Protein AF-A0A924YI54-F1 (afdb_monomer_lite)

pLDDT: mean 70.99, std 15.24, range [31.64, 94.0]

Secondary structure (DSSP, 8-state):
--HHHHHHHHHHHHHHHHHHHHHHT-S----HHHHHHHTTTTT-S-HHHHHHHHHHHHHHHHHHHHHHHHHHHHHHHH-TT--HHHHHHHHHHHHTT---HHHHHHTTT-HHHHHHHHHHHSPPPTTSS-HHHHHHHHHHHHHHHHHHHHHHHH-HHHHHHHHHHHHHHHHHHHHHHHHHHHHHHHHHHHHHHH--S-HHHHHHHHHHHHHHHHHS-EE--SS---GGGSEE-HHHHPPPPEEE------------------------------EEEHHHHHHTPPTT---------TTSSHHHHHHHHHHHHHH-

Sequence (316 aa):
MSLTFTIANSLSFAFGKFLLKKYLNDDGVNTVADVLTDIAKPKIKEILDQKKAARAVEELADKIVAQIQELLEEERRQQPDLNVEGIAEQLLATLQTDLSAEFFVKGDLVPQRVAGNYAALRPLPRGALDPRSGEAYGRMLDHAARCLVGLANQLPDFQVQTIATSLQRLRSLEETADKTFAQMRQMVTAVERLAAPGDAQKFEIEYRDAVAKNFDFIDLFGITIPRELRRFQLTDAFVSLNLQRSLTPTKNPARSKKRQPESTETDEEKSDSELLSCEAVLDRLRPGEGRLLIRGAAGSGKTTLMRWIAIQAASM

Foldseek 3Di:
DDLLVVLLVLQLFLQLQLQLCQVLVDPPDDGSVVCLVPSLPPDDPDNVVVVVSSVVSSVLSNVLSVVLSVLLVVVCVVPVPAPSNLLSVVLSVLSNPDSHLVLCLVLVLDLVSSLVSSCVVDPDPVPSHDPVSVVSSSVSSSSSSNSSSVVLVVDPVSVVVSVVVVVVVVVVVVVVVVVVVVVVVVVVVVVVVVDPPCPVVVCLLVVLVVLQVVLQWDADPPDPDPRVPRTDGLLVVDDWDWDWDDPDPPPDPDDDDDDDDDDDDDDPPPPPGDTDTPVVVVVPDDVPPDDDDDDDDPPPCPVSVVSVVSNVVSVD

Radius of gyration: 42.56 Å; chains: 1; bounding box: 76×54×128 Å

Structure (mmCIF, N/CA/C/O backbone):
data_AF-A0A924YI54-F1
#
_entry.id   AF-A0A924YI54-F1
#
loop_
_atom_site.group_PDB
_atom_site.id
_atom_site.type_symbol
_atom_site.label_atom_id
_atom_site.label_alt_id
_atom_site.label_comp_id
_atom_site.label_asym_id
_atom_site.label_entity_id
_atom_site.label_seq_id
_atom_site.pdbx_PDB_ins_code
_atom_site.Cartn_x
_atom_site.Cartn_y
_atom_site.Cartn_z
_atom_site.occupancy
_atom_site.B_iso_or_equiv
_atom_site.auth_seq_id
_atom_site.auth_comp_id
_atom_site.auth_asym_id
_atom_site.auth_atom_id
_atom_site.pdbx_PDB_model_num
ATOM 1 N N . MET A 1 1 ? -31.037 1.584 38.586 1.00 44.72 1 MET A N 1
ATOM 2 C CA . MET A 1 1 ? -30.453 2.157 37.353 1.00 44.72 1 MET A CA 1
ATOM 3 C C . MET A 1 1 ? -30.108 0.989 36.455 1.00 44.72 1 MET A C 1
ATOM 5 O O . MET A 1 1 ? -29.495 0.059 36.961 1.00 44.72 1 MET A O 1
ATOM 9 N N . SER A 1 2 ? -30.586 0.953 35.211 1.00 52.78 2 SER A N 1
ATOM 10 C CA . SER A 1 2 ? -30.311 -0.187 34.328 1.00 52.78 2 SER A CA 1
ATOM 11 C C . SER A 1 2 ? -28.817 -0.248 34.002 1.00 52.78 2 SER A C 1
ATOM 13 O O . SER A 1 2 ? -28.186 0.789 33.805 1.00 52.78 2 SER A O 1
ATOM 15 N N . LEU A 1 3 ? -28.243 -1.453 33.937 1.00 53.72 3 LEU A N 1
ATOM 16 C CA . LEU A 1 3 ? -26.821 -1.662 33.632 1.00 53.72 3 LEU A CA 1
ATOM 17 C C . LEU A 1 3 ? -26.412 -1.018 32.290 1.00 53.72 3 LEU A C 1
ATOM 19 O O . LEU A 1 3 ? -25.296 -0.527 32.136 1.00 53.72 3 LEU A O 1
ATOM 23 N N . THR A 1 4 ? -27.364 -0.926 31.355 1.00 56.09 4 THR A N 1
ATOM 24 C CA . THR A 1 4 ? -27.236 -0.238 30.062 1.00 56.09 4 THR A CA 1
ATOM 25 C C . THR A 1 4 ? -26.874 1.242 30.192 1.00 56.09 4 THR A C 1
ATOM 27 O O . THR A 1 4 ? -26.141 1.754 29.349 1.00 56.09 4 THR A O 1
ATOM 30 N N . PHE A 1 5 ? -27.327 1.919 31.253 1.00 57.31 5 PHE A N 1
ATOM 31 C CA . PHE A 1 5 ? -26.980 3.312 31.541 1.00 57.31 5 PHE A CA 1
ATOM 32 C C . PHE A 1 5 ? -25.529 3.448 32.027 1.00 57.31 5 PHE A C 1
ATOM 34 O O . PHE A 1 5 ? -24.828 4.383 31.646 1.00 57.31 5 PHE A O 1
ATOM 41 N N . THR A 1 6 ? -25.044 2.487 32.818 1.00 58.84 6 THR A N 1
ATOM 42 C CA . THR A 1 6 ? -23.650 2.449 33.289 1.00 58.84 6 THR A CA 1
ATOM 43 C C . THR A 1 6 ? -22.682 2.221 32.127 1.00 58.84 6 THR A C 1
ATOM 45 O O . THR A 1 6 ? -21.681 2.927 32.009 1.00 58.84 6 THR A O 1
ATOM 48 N N . ILE A 1 7 ? -23.021 1.288 31.231 1.00 61.78 7 ILE A N 1
ATOM 49 C CA . ILE A 1 7 ? -22.247 0.989 30.018 1.00 61.78 7 ILE A CA 1
ATOM 50 C C . ILE A 1 7 ? -22.212 2.214 29.103 1.00 61.78 7 ILE A C 1
ATOM 52 O O . ILE A 1 7 ? -21.130 2.641 28.706 1.00 61.78 7 ILE A O 1
ATOM 56 N N . ALA A 1 8 ? -23.369 2.826 28.844 1.00 61.88 8 ALA A N 1
ATOM 57 C CA . ALA A 1 8 ? -23.486 4.057 28.068 1.00 61.88 8 ALA A CA 1
ATOM 58 C C . ALA A 1 8 ? -22.565 5.164 28.578 1.00 61.88 8 ALA A C 1
ATOM 60 O O . ALA A 1 8 ? -21.737 5.679 27.834 1.00 61.88 8 ALA A O 1
ATOM 61 N N . ASN A 1 9 ? -22.653 5.469 29.871 1.00 63.69 9 ASN A N 1
ATOM 62 C CA . ASN A 1 9 ? -21.866 6.537 30.470 1.00 63.69 9 ASN A CA 1
ATOM 63 C C . ASN A 1 9 ? -20.354 6.247 30.396 1.00 63.69 9 ASN A C 1
ATOM 65 O O . ASN A 1 9 ? -19.549 7.132 30.116 1.00 63.69 9 ASN A O 1
ATOM 69 N N . SER A 1 10 ? -19.956 4.985 30.585 1.00 64.19 10 SER A N 1
ATOM 70 C CA . SER A 1 10 ? -18.550 4.573 30.494 1.00 64.19 10 SER A CA 1
ATOM 71 C C . SER A 1 10 ? -17.986 4.602 29.065 1.00 64.19 10 SER A C 1
ATOM 73 O O . SER A 1 10 ? -16.822 4.968 28.881 1.00 64.19 10 SER A O 1
ATOM 75 N N . LEU A 1 11 ? -18.803 4.279 28.054 1.00 65.31 11 LEU A N 1
ATOM 76 C CA . LEU A 1 11 ? -18.433 4.381 26.642 1.00 65.31 11 LEU A CA 1
ATOM 77 C C . LEU A 1 11 ? -18.339 5.851 26.220 1.00 65.31 11 LEU A C 1
ATOM 79 O O . LEU A 1 11 ? -17.325 6.242 25.645 1.00 65.31 11 LEU A O 1
ATOM 83 N N . SER A 1 12 ? -19.341 6.676 26.561 1.00 64.12 12 SER A N 1
ATOM 84 C CA . SER A 1 12 ? -19.311 8.121 26.289 1.00 64.12 12 SER A CA 1
ATOM 85 C C . SER A 1 12 ? -18.074 8.767 26.912 1.00 64.12 12 SER A C 1
ATOM 87 O O . SER A 1 12 ? -17.381 9.545 26.258 1.00 64.12 12 SER A O 1
ATOM 89 N N . PHE A 1 13 ? -17.715 8.368 28.135 1.00 65.19 13 PHE A N 1
ATOM 90 C CA . PHE A 1 13 ? -16.487 8.813 28.790 1.00 65.19 13 PHE A CA 1
ATOM 91 C C . PHE A 1 13 ? -15.214 8.371 28.048 1.00 65.19 13 PHE A C 1
ATOM 93 O O . PHE A 1 13 ? -14.305 9.182 27.858 1.00 65.19 13 PHE A O 1
ATOM 100 N N . ALA A 1 14 ? -15.132 7.111 27.605 1.00 65.62 14 ALA A N 1
ATOM 101 C CA . ALA A 1 14 ? -13.984 6.605 26.850 1.00 65.62 14 ALA A CA 1
ATOM 102 C C . ALA A 1 14 ? -13.809 7.347 25.510 1.00 65.62 14 ALA A C 1
ATOM 104 O O . ALA A 1 14 ? -12.701 7.783 25.185 1.00 65.62 14 ALA A O 1
ATOM 105 N N . PHE A 1 15 ? -14.901 7.569 24.771 1.00 65.94 15 PHE A N 1
ATOM 106 C CA . PHE A 1 15 ? -14.889 8.332 23.520 1.00 65.94 15 PHE A CA 1
ATOM 107 C C . PHE A 1 15 ? -14.545 9.807 23.740 1.00 65.94 15 PHE A C 1
ATOM 109 O O . PHE A 1 15 ? -13.703 10.353 23.027 1.00 65.94 15 PHE A O 1
ATOM 116 N N . GLY A 1 16 ? -15.126 10.444 24.759 1.00 64.25 16 GLY A N 1
ATOM 117 C CA . GLY A 1 16 ? -14.804 11.823 25.124 1.00 64.25 16 GLY A CA 1
ATOM 118 C C . GLY A 1 16 ? -13.323 11.989 25.465 1.00 64.25 16 GLY A C 1
ATOM 119 O O . GLY A 1 16 ? -12.668 12.903 24.964 1.00 64.25 16 GLY A O 1
ATOM 120 N N . LYS A 1 17 ? -12.757 11.051 26.239 1.00 64.75 17 LYS A N 1
ATOM 121 C CA . LYS A 1 17 ? -11.329 11.026 26.585 1.00 64.75 17 LYS A CA 1
ATOM 122 C C . LYS A 1 17 ? -10.437 10.917 25.347 1.00 64.75 17 LYS A C 1
ATOM 124 O O . LYS A 1 17 ? -9.460 11.657 25.252 1.00 64.75 17 LYS A O 1
ATOM 129 N N . PHE A 1 18 ? -10.765 10.035 24.400 1.00 65.25 18 PHE A N 1
ATOM 130 C CA . PHE A 1 18 ? -10.030 9.909 23.137 1.00 65.25 18 PHE A CA 1
ATOM 131 C C . PHE A 1 18 ? -9.983 11.230 22.365 1.00 65.25 18 PHE A C 1
ATOM 133 O O . PHE A 1 18 ? -8.913 11.716 21.988 1.00 65.25 18 PHE A O 1
ATOM 140 N N . LEU A 1 19 ? -11.162 11.810 22.152 1.00 62.44 19 LEU A N 1
ATOM 141 C CA . LEU A 1 19 ? -11.347 12.991 21.322 1.00 62.44 19 LEU A CA 1
ATOM 142 C C . LEU A 1 19 ? -10.657 14.214 21.943 1.00 62.44 19 LEU A C 1
ATOM 144 O O . LEU A 1 19 ? -9.941 14.935 21.247 1.00 62.44 19 LEU A O 1
ATOM 148 N N . LEU A 1 20 ? -10.768 14.385 23.265 1.00 61.28 20 LEU A N 1
ATOM 149 C CA . LEU A 1 20 ? -10.082 15.444 24.012 1.00 61.28 20 LEU A CA 1
ATOM 150 C C . LEU A 1 20 ? -8.562 15.276 24.013 1.00 61.28 20 LEU A C 1
ATOM 152 O O . LEU A 1 20 ? -7.851 16.241 23.733 1.00 61.28 20 LEU A O 1
ATOM 156 N N . LYS A 1 21 ? -8.061 14.059 24.272 1.00 62.41 21 LYS A N 1
ATOM 157 C CA . LYS A 1 21 ? -6.621 13.765 24.243 1.00 62.41 21 LYS A CA 1
ATOM 158 C C . LYS A 1 21 ? -6.009 14.166 22.901 1.00 62.41 21 LYS A C 1
ATOM 160 O O . LYS A 1 21 ? -4.916 14.730 22.859 1.00 62.41 21 LYS A O 1
ATOM 165 N N . LYS A 1 22 ? -6.719 13.905 21.797 1.00 58.59 22 LYS A N 1
ATOM 166 C CA . LYS A 1 22 ? -6.193 14.194 20.465 1.00 58.59 22 LYS A CA 1
ATOM 167 C C . LYS A 1 22 ? -6.300 15.663 20.068 1.00 58.59 22 LYS A C 1
ATOM 169 O O . LYS A 1 22 ? -5.334 16.192 19.530 1.00 58.59 22 LYS A O 1
ATOM 174 N N . TYR A 1 23 ? -7.422 16.312 20.367 1.00 54.75 23 TYR A N 1
ATOM 175 C CA . TYR A 1 23 ? -7.651 17.718 20.025 1.00 54.75 23 TYR A CA 1
ATOM 176 C C . TYR A 1 23 ? -6.770 18.685 20.836 1.00 54.75 23 TYR A C 1
ATOM 178 O O . TYR A 1 23 ? -6.421 19.764 20.367 1.00 54.75 23 TYR A O 1
ATOM 186 N N . LEU A 1 24 ? -6.386 18.308 22.060 1.00 54.16 24 LEU A N 1
ATOM 187 C CA . LEU A 1 24 ? -5.584 19.159 22.949 1.00 54.16 24 LEU A CA 1
ATOM 188 C C . LEU A 1 24 ? -4.077 18.861 22.890 1.00 54.16 24 LEU A C 1
ATOM 190 O O . LEU A 1 24 ? -3.285 19.632 23.442 1.00 54.16 24 LEU A O 1
ATOM 194 N N . ASN A 1 25 ? -3.681 17.800 22.173 1.00 52.97 25 ASN A N 1
ATOM 195 C CA . ASN A 1 25 ? -2.297 17.342 22.029 1.00 52.97 25 ASN A CA 1
ATOM 196 C C . ASN A 1 25 ? -1.576 17.248 23.390 1.00 52.97 25 ASN A C 1
ATOM 198 O O . ASN A 1 25 ? -0.459 17.747 23.540 1.00 52.97 25 ASN A O 1
ATOM 202 N N . ASP A 1 26 ? -2.263 16.688 24.393 1.00 51.31 26 ASP A N 1
ATOM 203 C CA . ASP A 1 26 ? -1.776 16.580 25.770 1.00 51.31 26 ASP A CA 1
ATOM 204 C C . ASP A 1 26 ? -2.048 15.173 26.330 1.00 51.31 26 ASP A C 1
ATOM 206 O O . ASP A 1 26 ? -3.180 14.680 26.318 1.00 51.31 26 ASP A O 1
ATOM 210 N N . ASP A 1 27 ? -0.988 14.507 26.790 1.00 48.16 27 ASP A N 1
ATOM 211 C CA . ASP A 1 27 ? -1.003 13.122 27.271 1.00 48.16 27 ASP A CA 1
ATOM 212 C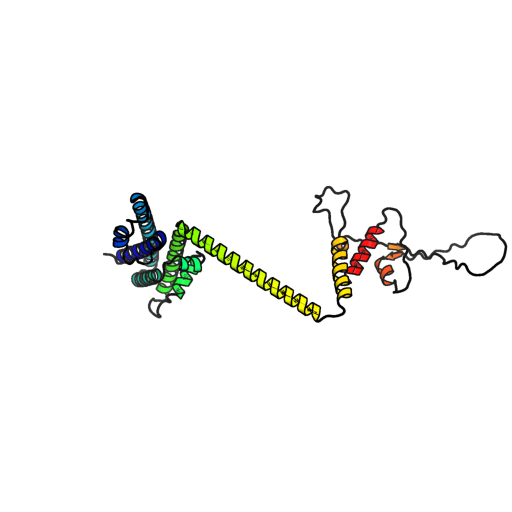 C . ASP A 1 27 ? -1.491 12.984 28.726 1.00 48.16 27 ASP A C 1
ATOM 214 O O . ASP A 1 27 ? -1.728 11.868 29.192 1.00 48.16 27 ASP A O 1
ATOM 218 N N . GLY A 1 28 ? -1.689 14.097 29.440 1.00 46.56 28 GLY A N 1
ATOM 219 C CA . GLY A 1 28 ? -1.970 14.136 30.882 1.00 46.56 28 GLY A CA 1
ATOM 220 C C . GLY A 1 28 ? -3.436 14.002 31.319 1.00 46.56 28 GLY A C 1
ATOM 221 O O . GLY A 1 28 ? -3.795 14.506 32.380 1.00 46.56 28 GLY A O 1
ATOM 222 N N . VAL A 1 29 ? -4.314 13.371 30.535 1.00 48.94 29 VAL A N 1
ATOM 223 C CA . VAL A 1 29 ? -5.769 13.425 30.777 1.00 48.94 29 VAL A CA 1
ATOM 224 C C . VAL A 1 29 ? -6.315 12.161 31.455 1.00 48.94 29 VAL A C 1
ATOM 226 O O . VAL A 1 29 ? -6.355 11.092 30.845 1.00 48.94 29 VAL A O 1
ATOM 229 N N . ASN A 1 30 ? -6.818 12.285 32.691 1.00 44.78 30 ASN A N 1
ATOM 230 C CA . ASN A 1 30 ? -7.440 11.179 33.440 1.00 44.78 30 ASN A CA 1
ATOM 231 C C . ASN A 1 30 ? -8.953 11.327 33.705 1.00 44.78 30 ASN A C 1
ATOM 233 O O . ASN A 1 30 ? -9.608 10.304 33.901 1.00 44.78 30 ASN A O 1
ATOM 237 N N . THR A 1 31 ? -9.539 12.525 33.600 1.00 46.75 31 THR A N 1
ATOM 238 C CA . THR A 1 31 ? -10.968 12.788 33.885 1.00 46.75 31 THR A CA 1
ATOM 239 C C . THR A 1 31 ? -11.543 13.881 32.972 1.00 46.75 31 THR A C 1
ATOM 241 O O . THR A 1 31 ? -11.022 14.988 32.923 1.00 46.75 31 THR A O 1
ATOM 244 N N . VAL A 1 32 ? -12.646 13.598 32.259 1.00 42.66 32 VAL A N 1
ATOM 245 C CA . VAL A 1 32 ? -13.306 14.533 31.309 1.00 42.66 32 VAL A CA 1
ATOM 246 C C . VAL A 1 32 ? -13.765 15.841 31.983 1.00 42.66 32 VAL A C 1
ATOM 248 O O . VAL A 1 32 ? -13.714 16.902 31.364 1.00 42.66 32 VAL A O 1
ATOM 251 N N . ALA A 1 33 ? -14.144 15.792 33.266 1.00 41.25 33 ALA A N 1
ATOM 252 C CA . ALA A 1 33 ? -14.593 16.964 34.022 1.00 41.25 33 ALA A CA 1
ATOM 253 C C . ALA A 1 33 ? -13.451 17.941 34.379 1.00 41.25 33 ALA A C 1
ATOM 255 O O . ALA A 1 33 ? -13.627 19.145 34.210 1.00 41.25 33 ALA A O 1
ATOM 256 N N . ASP A 1 34 ? -12.275 17.444 34.786 1.00 43.72 34 ASP A N 1
ATOM 257 C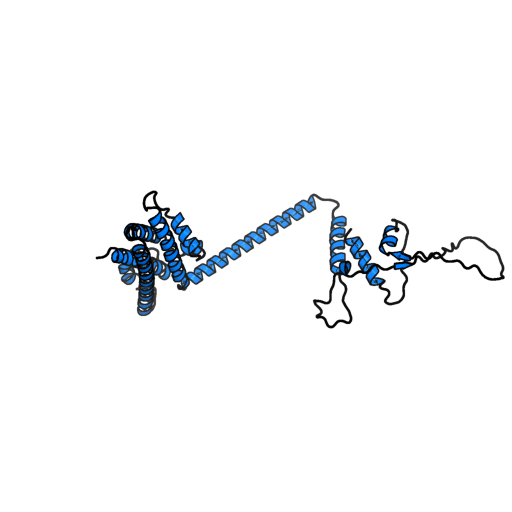 CA . ASP A 1 34 ? -11.116 18.296 35.119 1.00 43.72 34 ASP A CA 1
ATOM 258 C C . ASP A 1 34 ? -10.453 18.884 33.857 1.00 43.72 34 ASP A C 1
ATOM 260 O O . ASP A 1 34 ? -9.928 20.000 33.860 1.00 43.72 34 ASP A O 1
ATOM 264 N N . VAL A 1 35 ? -10.547 18.166 32.732 1.00 41.72 35 VAL A N 1
ATOM 265 C CA . VAL A 1 35 ? -10.037 18.582 31.412 1.00 41.72 35 VAL A CA 1
ATOM 266 C C . VAL A 1 35 ? -10.717 19.844 30.896 1.00 41.72 35 VAL A C 1
ATOM 268 O O . VAL A 1 35 ? -10.058 20.718 30.331 1.00 41.72 35 VAL A O 1
ATOM 271 N N . LEU A 1 36 ? -12.031 19.958 31.099 1.00 40.47 36 LEU A N 1
ATOM 272 C CA . LEU A 1 36 ? -12.806 21.112 30.646 1.00 40.47 36 LEU A CA 1
ATOM 273 C C . LEU A 1 36 ? -12.505 22.376 31.464 1.00 40.47 36 LEU A C 1
ATOM 275 O O . LEU A 1 36 ? -12.674 23.483 30.950 1.00 40.47 36 LEU A O 1
ATOM 279 N N . THR A 1 37 ? -12.047 22.236 32.711 1.00 46.38 37 THR A N 1
ATOM 280 C CA . THR A 1 37 ? -11.782 23.369 33.609 1.00 46.38 37 THR A CA 1
ATOM 281 C C . THR A 1 37 ? -10.331 23.848 33.597 1.00 46.38 37 THR A C 1
ATOM 283 O O . THR A 1 37 ? -10.113 25.060 33.705 1.00 46.38 37 THR A O 1
ATOM 286 N N . ASP A 1 38 ? -9.356 22.951 33.404 1.00 44.53 38 ASP A N 1
ATOM 287 C CA . ASP A 1 38 ? -7.927 23.307 33.449 1.00 44.53 38 ASP A CA 1
ATOM 288 C C . ASP A 1 38 ? -7.270 23.461 32.069 1.00 44.53 38 ASP A C 1
ATOM 290 O O . ASP A 1 38 ? -6.475 24.382 31.867 1.00 44.53 38 ASP A O 1
ATOM 294 N N . ILE A 1 39 ? -7.636 22.645 31.075 1.00 43.81 39 ILE A N 1
ATOM 295 C CA . ILE A 1 39 ? -6.922 22.593 29.780 1.00 43.81 39 ILE A CA 1
ATOM 296 C C . ILE A 1 39 ? -7.507 23.588 28.758 1.00 43.81 39 ILE A C 1
ATOM 298 O O . ILE A 1 39 ? -6.856 23.983 27.788 1.00 43.81 39 ILE A O 1
ATOM 302 N N . ALA A 1 40 ? -8.715 24.090 29.017 1.00 41.59 40 ALA A N 1
ATOM 303 C CA . ALA A 1 40 ? -9.382 25.102 28.203 1.00 41.59 40 ALA A CA 1
ATOM 304 C C . ALA A 1 40 ? -8.744 26.509 28.302 1.00 41.59 40 ALA A C 1
ATOM 306 O O . ALA A 1 40 ? -8.898 27.332 27.401 1.00 41.59 40 ALA A O 1
ATOM 307 N N . LYS A 1 41 ? -7.991 26.822 29.362 1.00 43.62 41 LYS A N 1
ATOM 308 C CA . LYS A 1 41 ? -7.543 28.205 29.621 1.00 43.62 41 LYS A CA 1
ATOM 309 C C . LYS A 1 41 ? -6.446 28.760 28.690 1.00 43.62 41 LYS A C 1
ATOM 311 O O . LYS A 1 41 ? -6.526 29.953 28.405 1.00 43.62 41 LYS A O 1
ATOM 316 N N . PRO A 1 42 ? -5.437 27.997 28.213 1.00 47.03 42 PRO A N 1
ATOM 317 C CA . PRO A 1 42 ? -4.297 28.625 27.534 1.00 47.03 42 PRO A CA 1
ATOM 318 C C . PRO A 1 42 ? -4.186 28.437 26.005 1.00 47.03 42 PRO A C 1
ATOM 320 O O . PRO A 1 42 ? -3.351 29.113 25.409 1.00 47.03 42 PRO A O 1
ATOM 323 N N . LYS A 1 43 ? -4.959 27.559 25.337 1.00 44.78 43 LYS A N 1
ATOM 324 C CA . LYS A 1 43 ? -4.677 27.176 23.925 1.00 44.78 43 LYS A CA 1
ATOM 325 C C . LYS A 1 43 ? -5.740 27.488 22.864 1.00 44.78 43 LYS A C 1
ATOM 327 O O . LYS A 1 43 ? -5.452 27.319 21.683 1.00 44.78 43 LYS A O 1
ATOM 332 N N . ILE A 1 44 ? -6.923 27.992 23.219 1.00 45.34 44 ILE A N 1
ATOM 333 C CA . ILE A 1 44 ? -7.914 28.449 22.226 1.00 45.34 44 ILE A CA 1
ATOM 334 C C . ILE A 1 44 ? -8.299 29.869 22.606 1.00 45.34 44 ILE A C 1
ATOM 336 O O . ILE A 1 44 ? -8.764 30.116 23.713 1.00 45.34 44 ILE A O 1
ATOM 340 N N . LYS A 1 45 ? -8.054 30.819 21.697 1.00 50.22 45 LYS A N 1
ATOM 341 C CA . LYS A 1 45 ? -8.272 32.257 21.927 1.00 50.22 45 LYS A CA 1
ATOM 342 C C . LYS A 1 45 ? -9.742 32.612 22.228 1.00 50.22 45 LYS A C 1
ATOM 344 O O . LYS A 1 45 ? -10.003 33.743 22.623 1.00 50.22 45 LYS A O 1
ATOM 349 N N . GLU A 1 46 ? -10.675 31.664 22.093 1.00 51.00 46 GLU A N 1
ATOM 350 C CA . GLU A 1 46 ? -12.109 31.851 22.312 1.00 51.00 46 GLU A CA 1
ATOM 351 C C . GLU A 1 46 ? -12.745 30.661 23.068 1.00 51.00 46 GLU A C 1
ATOM 353 O O . GLU A 1 46 ? -12.837 29.539 22.571 1.00 51.00 46 GLU A O 1
ATOM 358 N N . ILE A 1 47 ? -13.224 30.919 24.290 1.00 47.56 47 ILE A N 1
ATOM 359 C CA . ILE A 1 47 ? -13.845 29.938 25.211 1.00 47.56 47 ILE A CA 1
ATOM 360 C C . ILE A 1 47 ? -15.121 29.306 24.614 1.00 47.56 47 ILE A C 1
ATOM 362 O O . ILE A 1 47 ? -15.538 28.209 24.995 1.00 47.56 47 ILE A O 1
ATOM 366 N N . LEU A 1 48 ? -15.768 29.998 23.673 1.00 43.03 48 LEU A N 1
ATOM 367 C CA . LEU A 1 48 ? -17.012 29.554 23.045 1.00 43.03 48 LEU A CA 1
ATOM 368 C C . LEU A 1 48 ? -16.796 28.396 22.066 1.00 43.03 48 LEU A C 1
ATOM 370 O O . LEU A 1 48 ? -17.602 27.466 22.056 1.00 43.03 48 LEU A O 1
ATOM 374 N N . ASP A 1 49 ? -15.711 28.403 21.296 1.00 50.41 49 ASP A N 1
ATOM 375 C CA . ASP A 1 49 ? -15.451 27.357 20.302 1.00 50.41 49 ASP A CA 1
ATOM 376 C C . ASP A 1 49 ? -14.930 26.065 20.941 1.00 50.41 49 ASP A C 1
ATOM 378 O O . ASP A 1 49 ? -15.262 24.973 20.485 1.00 50.41 49 ASP A O 1
ATOM 382 N N . GLN A 1 50 ? -14.250 26.167 22.087 1.00 51.19 50 GLN A N 1
ATOM 383 C CA . GLN A 1 50 ? -13.962 25.022 22.960 1.00 51.19 50 GLN A CA 1
ATOM 384 C C . GLN A 1 50 ? -15.224 24.328 23.455 1.00 51.19 50 GLN A C 1
ATOM 386 O O . GLN A 1 50 ? -15.342 23.109 23.365 1.00 51.19 50 GLN A O 1
ATOM 391 N N . LYS A 1 51 ? -16.186 25.102 23.970 1.00 54.78 51 LYS A N 1
ATOM 392 C CA . LYS A 1 51 ? -17.446 24.543 24.469 1.00 54.78 51 LYS A CA 1
ATOM 393 C C . LYS A 1 51 ? -18.285 23.941 23.345 1.00 54.78 51 LYS A C 1
ATOM 395 O O . LYS A 1 51 ? -18.936 22.927 23.572 1.00 54.78 51 LYS A O 1
ATOM 400 N N . LYS A 1 52 ? -18.263 24.525 22.143 1.00 55.97 52 LYS A N 1
ATOM 401 C CA . LYS A 1 52 ? -18.922 23.944 20.961 1.00 55.97 52 LYS A CA 1
ATOM 402 C C . LYS A 1 52 ? -18.265 22.631 20.532 1.00 55.97 52 LYS A C 1
ATOM 404 O O . LYS A 1 52 ? -18.983 21.672 20.281 1.00 55.97 52 LYS A O 1
ATOM 409 N N . ALA A 1 53 ? -16.933 22.568 20.494 1.00 52.06 53 ALA A N 1
ATOM 410 C CA . ALA A 1 53 ? -16.202 21.351 20.144 1.00 52.06 53 ALA A CA 1
ATOM 411 C C . ALA A 1 53 ? -16.429 20.230 21.171 1.00 52.06 53 ALA A C 1
ATOM 413 O O . ALA A 1 53 ? -16.733 19.106 20.787 1.00 52.06 53 ALA A O 1
ATOM 414 N N . ALA A 1 54 ? -16.366 20.545 22.469 1.00 57.03 54 ALA A N 1
ATOM 415 C CA . ALA A 1 54 ? -16.655 19.590 23.539 1.00 57.03 54 ALA A CA 1
ATOM 416 C C . ALA A 1 54 ? -18.089 19.043 23.456 1.00 57.03 54 ALA A C 1
ATOM 418 O O . ALA A 1 54 ? -18.288 17.836 23.531 1.00 57.03 54 ALA A O 1
ATOM 419 N N . ARG A 1 55 ? -19.079 19.912 23.209 1.00 64.62 55 ARG A N 1
ATOM 420 C CA . ARG A 1 55 ? -20.476 19.488 23.022 1.00 64.62 55 ARG A CA 1
ATOM 421 C C . ARG A 1 55 ? -20.668 18.621 21.784 1.00 64.62 55 ARG A C 1
ATOM 423 O O . ARG A 1 55 ? -21.360 17.619 21.862 1.00 64.62 55 ARG A O 1
ATOM 430 N N . ALA A 1 56 ? -20.039 18.965 20.662 1.00 59.53 56 ALA A N 1
ATOM 431 C CA . ALA A 1 56 ? -20.109 18.146 19.452 1.00 59.53 56 ALA A CA 1
ATOM 432 C C . ALA A 1 56 ? -19.496 16.751 19.672 1.00 59.53 56 ALA A C 1
ATOM 434 O O . ALA A 1 56 ? -20.009 15.758 19.165 1.00 59.53 56 ALA A O 1
ATOM 435 N N . VAL A 1 57 ? -18.418 16.675 20.457 1.00 61.19 57 VAL A N 1
ATOM 436 C CA . VAL A 1 57 ? -17.770 15.424 20.874 1.00 61.19 57 VAL A CA 1
ATOM 437 C C . VAL A 1 57 ? -18.685 14.584 21.771 1.00 61.19 57 VAL A C 1
ATOM 439 O O . VAL A 1 57 ? -18.827 13.388 21.524 1.00 61.19 57 VAL A O 1
ATOM 442 N N . GLU A 1 58 ? -19.331 15.194 22.766 1.00 66.94 58 GLU A N 1
ATOM 443 C CA . GLU A 1 58 ? -20.308 14.525 23.639 1.00 66.94 58 GLU A CA 1
ATOM 444 C C . GLU A 1 58 ? -21.525 14.028 22.843 1.00 66.94 58 GLU A C 1
ATOM 446 O O . GLU A 1 58 ? -21.871 12.854 22.925 1.00 66.94 58 GLU A O 1
ATOM 451 N N . GLU A 1 59 ? -22.105 14.866 21.977 1.00 68.94 59 GLU A N 1
ATOM 452 C CA . GLU A 1 59 ? -23.237 14.488 21.119 1.00 68.94 59 GLU A CA 1
ATOM 453 C C . GLU A 1 59 ? -22.905 13.317 20.182 1.00 68.94 59 GLU A C 1
ATOM 455 O O . GLU A 1 59 ? -23.759 12.477 19.888 1.00 68.94 59 GLU A O 1
ATOM 460 N N . LEU A 1 60 ? -21.672 13.259 19.675 1.00 64.38 60 LEU A N 1
ATOM 461 C CA . LEU A 1 60 ? -21.206 12.158 18.836 1.00 64.38 60 LEU A CA 1
ATOM 462 C C . LEU A 1 60 ? -20.991 10.875 19.642 1.00 64.38 60 LEU A C 1
ATOM 464 O O . LEU A 1 60 ? -21.372 9.798 19.179 1.00 64.38 60 LEU A O 1
ATOM 468 N N . ALA A 1 61 ? -20.420 10.981 20.840 1.00 67.19 61 ALA A N 1
ATOM 469 C CA . ALA A 1 61 ? -20.249 9.852 21.744 1.00 67.19 61 ALA A CA 1
ATOM 470 C C . ALA A 1 61 ? -21.607 9.250 22.149 1.00 67.19 61 ALA A C 1
ATOM 472 O O . ALA A 1 61 ? -21.793 8.035 22.057 1.00 67.19 61 ALA A O 1
ATOM 473 N N . ASP A 1 62 ? -22.582 10.100 22.472 1.00 72.88 62 ASP A N 1
ATOM 474 C CA . ASP A 1 62 ? -23.940 9.687 22.833 1.00 72.88 62 ASP A CA 1
ATOM 475 C C . ASP A 1 62 ? -24.669 9.002 21.669 1.00 72.88 62 ASP A C 1
ATOM 477 O O . ASP A 1 62 ? -25.360 8.002 21.871 1.00 72.88 62 ASP A O 1
ATOM 481 N N . LYS A 1 63 ? -24.468 9.465 20.426 1.00 72.94 63 LYS A N 1
ATOM 482 C CA . LYS A 1 63 ? -25.008 8.790 19.229 1.00 72.94 63 LYS A CA 1
ATOM 483 C C . LYS A 1 63 ? -24.459 7.374 19.059 1.00 72.94 63 LYS A C 1
ATOM 485 O O . LYS A 1 63 ? -25.218 6.468 18.728 1.00 72.94 63 LYS A O 1
ATOM 490 N N . ILE A 1 64 ? -23.161 7.173 19.280 1.00 71.44 64 ILE A N 1
ATOM 491 C CA . ILE A 1 64 ? -22.532 5.846 19.163 1.00 71.44 64 ILE A CA 1
ATOM 492 C C . ILE A 1 64 ? -23.037 4.915 20.256 1.00 71.44 64 ILE A C 1
ATOM 494 O O . ILE A 1 64 ? -23.331 3.749 19.999 1.00 71.44 64 ILE A O 1
ATOM 498 N N . VAL A 1 65 ? -23.161 5.438 21.472 1.00 73.38 65 VAL A N 1
ATOM 499 C CA . VAL A 1 65 ? -23.737 4.704 22.592 1.00 73.38 65 VAL A CA 1
ATOM 500 C C . VAL A 1 65 ? -25.163 4.263 22.287 1.00 73.38 65 VAL A C 1
ATOM 502 O O . VAL A 1 65 ? -25.469 3.088 22.478 1.00 73.38 65 VAL A O 1
ATOM 505 N N . ALA A 1 66 ? -26.003 5.157 21.761 1.00 78.00 66 ALA A N 1
ATOM 506 C CA . ALA A 1 66 ? -27.373 4.825 21.383 1.00 78.00 66 ALA A CA 1
ATOM 507 C C . ALA A 1 66 ? -27.423 3.710 20.324 1.00 78.00 66 ALA A C 1
ATOM 509 O O . ALA A 1 66 ? -28.200 2.770 20.465 1.00 78.00 66 ALA A O 1
ATOM 510 N N . GLN A 1 67 ? -26.546 3.756 19.315 1.00 78.31 67 GLN A N 1
ATOM 511 C CA . GLN A 1 67 ? -26.456 2.716 18.280 1.00 78.31 67 GLN A CA 1
ATOM 512 C C . GLN A 1 67 ? -26.023 1.358 18.842 1.00 78.31 67 GLN A C 1
ATOM 514 O O . GLN A 1 67 ? -26.598 0.329 18.497 1.00 78.31 67 GLN A O 1
ATOM 519 N N . ILE A 1 68 ? -25.025 1.336 19.730 1.00 76.19 68 ILE A N 1
ATOM 520 C CA . ILE A 1 68 ? -24.567 0.095 20.368 1.00 76.19 68 ILE A CA 1
ATOM 521 C C . ILE A 1 68 ? -25.652 -0.466 21.295 1.00 76.19 68 ILE A C 1
ATOM 523 O O . ILE A 1 68 ? -25.850 -1.679 21.332 1.00 76.19 68 ILE A O 1
ATOM 527 N N . GLN A 1 69 ? -26.376 0.397 22.015 1.00 76.31 69 GLN A N 1
ATOM 528 C CA . GLN A 1 69 ? -27.505 -0.003 22.856 1.00 76.31 69 GLN A CA 1
ATOM 529 C C . GLN A 1 69 ? -28.643 -0.615 22.042 1.00 76.31 69 GLN A C 1
ATOM 531 O O . GLN A 1 69 ? -29.135 -1.675 22.416 1.00 76.31 69 GLN A O 1
ATOM 536 N N . GLU A 1 70 ? -29.031 0.007 20.929 1.00 82.69 70 GLU A N 1
ATOM 537 C CA . GLU A 1 70 ? -30.060 -0.528 20.033 1.00 82.69 70 GLU A CA 1
ATOM 538 C C . GLU A 1 70 ? -29.670 -1.923 19.526 1.00 82.69 70 GLU A C 1
ATOM 540 O O . GLU A 1 70 ? -30.458 -2.861 19.617 1.00 82.69 70 GLU A O 1
ATOM 545 N N . LEU A 1 71 ? -28.409 -2.100 19.127 1.00 78.06 71 LEU A N 1
ATOM 546 C CA . LEU A 1 71 ? -27.881 -3.379 18.648 1.00 78.06 71 LEU A CA 1
ATOM 547 C C . LEU A 1 71 ? -27.849 -4.453 19.757 1.00 78.06 71 LEU A C 1
ATOM 549 O O . LEU A 1 71 ? -28.199 -5.610 19.522 1.00 78.06 71 LEU A O 1
ATOM 553 N N . LEU A 1 72 ? -27.488 -4.075 20.990 1.00 74.62 72 LEU A N 1
ATOM 554 C CA . LEU A 1 72 ? -27.567 -4.948 22.172 1.00 74.62 72 LEU A CA 1
ATOM 555 C C . LEU A 1 72 ? -29.015 -5.355 22.486 1.00 74.62 72 LEU A C 1
ATOM 557 O O . LEU A 1 72 ? -29.270 -6.506 22.844 1.00 74.62 72 LEU A O 1
ATOM 561 N N . GLU A 1 73 ? -29.969 -4.430 22.371 1.00 80.06 73 GLU A N 1
ATOM 562 C CA . GLU A 1 73 ? -31.387 -4.712 22.598 1.00 80.06 73 GLU A CA 1
ATOM 563 C C . GLU A 1 73 ? -31.984 -5.611 21.514 1.00 80.06 73 GLU A C 1
ATOM 565 O O . GLU A 1 73 ? -32.773 -6.500 21.837 1.00 80.06 73 GLU A O 1
ATOM 570 N N . GLU A 1 74 ? -31.606 -5.422 20.249 1.00 82.38 74 GLU A N 1
ATOM 571 C CA . GLU A 1 74 ? -32.011 -6.292 19.142 1.00 82.38 74 GLU A CA 1
ATOM 572 C C . GLU A 1 74 ? -31.522 -7.729 19.343 1.00 82.38 74 GLU A C 1
ATOM 574 O O . GLU A 1 74 ? -32.319 -8.667 19.260 1.00 82.38 74 GLU A O 1
ATOM 579 N N . GLU A 1 75 ? -30.245 -7.909 19.684 1.00 77.62 75 GLU A N 1
ATOM 580 C CA . GLU A 1 75 ? -29.664 -9.226 19.978 1.00 77.62 75 GLU A CA 1
ATOM 581 C C . GLU A 1 75 ? -30.349 -9.872 21.195 1.00 77.62 75 GLU A C 1
ATOM 583 O O . GLU A 1 75 ? -30.697 -11.053 21.161 1.00 77.62 75 GLU A O 1
ATOM 588 N N . ARG A 1 76 ? -30.666 -9.090 22.238 1.00 76.31 76 ARG A N 1
ATOM 589 C CA . ARG A 1 76 ? -31.421 -9.575 23.406 1.00 76.31 76 ARG A CA 1
ATOM 590 C C . ARG A 1 76 ? -32.860 -9.979 23.067 1.00 76.31 76 ARG A C 1
ATOM 592 O O . ARG A 1 76 ? -33.380 -10.930 23.646 1.00 76.31 76 ARG A O 1
ATOM 599 N N . ARG A 1 77 ? -33.533 -9.267 22.155 1.00 80.19 77 ARG A N 1
ATOM 600 C CA . ARG A 1 77 ? -34.888 -9.635 21.697 1.00 80.19 77 ARG A CA 1
ATOM 601 C C . ARG A 1 77 ? -34.875 -10.945 20.921 1.00 80.19 77 ARG A C 1
ATOM 603 O O . ARG A 1 77 ? -35.803 -11.736 21.061 1.00 80.19 77 ARG A O 1
ATOM 610 N N . GLN A 1 78 ? -33.841 -11.166 20.114 1.00 81.19 78 GLN A N 1
ATOM 611 C CA . GLN A 1 78 ? -33.666 -12.417 19.380 1.00 81.19 78 GLN A CA 1
ATOM 612 C C . GLN A 1 78 ? -33.259 -13.567 20.311 1.00 81.19 78 GLN A C 1
ATOM 614 O O . GLN A 1 78 ? -33.658 -14.709 20.086 1.00 81.19 78 GLN A O 1
ATOM 619 N N . GLN A 1 79 ? -32.490 -13.273 21.363 1.00 76.62 79 GLN A N 1
ATOM 620 C CA . GLN A 1 79 ? -31.964 -14.255 22.310 1.00 76.62 79 GLN A CA 1
ATOM 621 C C . GLN A 1 79 ? -32.074 -13.745 23.761 1.00 76.62 79 GLN A C 1
ATOM 623 O O . GLN A 1 79 ? -31.176 -13.057 24.249 1.00 76.62 79 GLN A O 1
ATOM 628 N N . PRO A 1 80 ? -33.145 -14.116 24.490 1.00 73.44 80 PRO A N 1
ATOM 629 C CA . PRO A 1 80 ? -33.398 -13.628 25.849 1.00 73.44 80 PRO A CA 1
ATOM 630 C C . PRO A 1 80 ? -32.329 -14.027 26.876 1.00 73.44 80 PRO A C 1
ATOM 632 O O . PRO A 1 80 ? -32.114 -13.293 27.840 1.00 73.44 80 PRO A O 1
ATOM 635 N N . ASP A 1 81 ? -31.659 -15.162 26.649 1.00 74.12 81 ASP A N 1
ATOM 636 C CA . ASP A 1 81 ? -30.641 -15.741 27.539 1.00 74.12 81 ASP A CA 1
ATOM 637 C C . ASP A 1 81 ? -29.222 -15.197 27.282 1.00 74.12 81 ASP A C 1
ATOM 639 O O . ASP A 1 81 ? -28.258 -15.655 27.896 1.00 74.12 81 ASP A O 1
ATOM 643 N N . LEU A 1 82 ? -29.062 -14.246 26.354 1.00 77.38 82 LEU A N 1
ATOM 644 C CA . LEU A 1 82 ? -27.757 -13.685 26.015 1.00 77.38 82 LEU A CA 1
ATOM 645 C C . LEU A 1 82 ? -27.186 -12.890 27.201 1.00 77.38 82 LEU A C 1
ATOM 647 O O . LEU A 1 82 ? -27.861 -12.027 27.767 1.00 77.38 82 LEU A O 1
ATOM 651 N N . ASN A 1 83 ? -25.915 -13.124 27.544 1.00 79.19 83 ASN A N 1
ATOM 652 C CA . ASN A 1 83 ? -25.225 -12.363 28.586 1.00 79.19 83 ASN A CA 1
ATOM 653 C C . ASN A 1 83 ? -24.760 -10.994 28.056 1.00 79.19 83 ASN A C 1
ATOM 655 O O . ASN A 1 83 ? -23.571 -10.737 27.860 1.00 79.19 83 ASN A O 1
ATOM 659 N N . VAL A 1 84 ? -25.728 -10.107 27.822 1.00 77.12 84 VAL A N 1
ATOM 660 C CA . VAL A 1 84 ? -25.535 -8.723 27.352 1.00 77.12 84 VAL A CA 1
ATOM 661 C C . VAL A 1 84 ? -24.563 -7.952 28.256 1.00 77.12 84 VAL A C 1
ATOM 663 O O . VAL A 1 84 ? -23.768 -7.141 27.785 1.00 77.12 84 VAL A O 1
ATOM 666 N N . GLU A 1 85 ? -24.604 -8.234 29.556 1.00 76.62 85 GLU A N 1
ATOM 667 C CA . GLU A 1 85 ? -23.808 -7.564 30.584 1.00 76.62 85 GLU A CA 1
ATOM 668 C C . GLU A 1 85 ? -22.323 -7.920 30.454 1.00 76.62 85 GLU A C 1
ATOM 670 O O . GLU A 1 85 ? -21.477 -7.029 30.369 1.00 76.62 85 GLU A O 1
ATOM 675 N N . GLY A 1 86 ? -22.017 -9.214 30.321 1.00 78.25 86 GLY A N 1
ATOM 676 C CA . GLY A 1 86 ? -20.652 -9.692 30.100 1.00 78.25 86 GLY A CA 1
ATOM 677 C C . GLY A 1 86 ? -20.061 -9.211 28.774 1.00 78.25 86 GLY A C 1
ATOM 678 O O . GLY A 1 86 ? -18.887 -8.840 28.720 1.00 78.25 86 GLY A O 1
ATOM 679 N N . ILE A 1 87 ? -20.867 -9.158 27.707 1.00 79.44 87 ILE A N 1
ATOM 680 C CA . ILE A 1 87 ? -20.422 -8.640 26.404 1.00 79.44 87 ILE A CA 1
ATOM 681 C C . ILE A 1 87 ? -20.040 -7.163 26.517 1.00 79.44 87 ILE A C 1
ATOM 683 O O . ILE A 1 87 ? -18.979 -6.759 26.039 1.00 79.44 87 ILE A O 1
ATOM 687 N N . ALA A 1 88 ? -20.882 -6.362 27.167 1.00 76.06 88 ALA A N 1
ATOM 688 C CA . ALA A 1 88 ? -20.656 -4.936 27.312 1.00 76.06 88 ALA A CA 1
ATOM 689 C C . ALA A 1 88 ? -19.441 -4.607 28.192 1.00 76.06 88 ALA A C 1
ATOM 691 O O . ALA A 1 88 ? -18.670 -3.713 27.844 1.00 76.06 88 ALA A O 1
ATOM 692 N N . GLU A 1 89 ? -19.226 -5.345 29.286 1.00 79.19 89 GLU A N 1
ATOM 693 C CA . GLU A 1 89 ? -18.017 -5.208 30.105 1.00 79.19 89 GLU A CA 1
ATOM 694 C C . GLU A 1 89 ? -16.750 -5.506 29.302 1.00 79.19 89 GLU A C 1
ATOM 696 O O . GLU A 1 89 ? -15.795 -4.727 29.343 1.00 79.19 89 GLU A O 1
ATOM 701 N N . GLN A 1 90 ? -16.732 -6.607 28.540 1.00 81.94 90 GLN A N 1
ATOM 702 C CA . GLN A 1 90 ? -15.569 -6.927 27.714 1.00 81.94 90 GLN A CA 1
ATOM 703 C C . GLN A 1 90 ? -15.370 -5.898 26.602 1.00 81.94 90 GLN A C 1
ATOM 705 O O . GLN A 1 90 ? -14.236 -5.501 26.349 1.00 81.94 90 GLN A O 1
ATOM 710 N N . LEU A 1 91 ? -16.445 -5.422 25.968 1.00 81.12 91 LEU A N 1
ATOM 711 C CA . LEU A 1 91 ? -16.363 -4.407 24.917 1.00 81.12 91 LEU A CA 1
ATOM 712 C C . LEU A 1 91 ? -15.776 -3.104 25.457 1.00 81.12 91 LEU A C 1
ATOM 714 O O . LEU A 1 91 ? -14.816 -2.587 24.889 1.00 81.12 91 LEU A O 1
ATOM 718 N N . LEU A 1 92 ? -16.298 -2.606 26.579 1.00 76.75 92 LEU A N 1
ATOM 719 C CA . LEU A 1 92 ? -15.780 -1.412 27.241 1.00 76.75 92 LEU A CA 1
ATOM 720 C C . LEU A 1 92 ? -14.294 -1.568 27.562 1.00 76.75 92 LEU A C 1
ATOM 722 O O . LEU A 1 92 ? -13.483 -0.693 27.262 1.00 76.75 92 LEU A O 1
ATOM 726 N N . ALA A 1 93 ? -13.936 -2.699 28.158 1.00 80.81 93 ALA A N 1
ATOM 727 C CA . ALA A 1 93 ? -12.589 -2.913 28.633 1.00 80.81 93 ALA A CA 1
ATOM 728 C C . ALA A 1 93 ? -11.591 -3.156 27.477 1.00 80.81 93 ALA A C 1
ATOM 730 O O . ALA A 1 93 ? -10.397 -2.911 27.650 1.00 80.81 93 ALA A O 1
ATOM 731 N N . THR A 1 94 ? -12.056 -3.592 26.301 1.00 82.69 94 THR A N 1
ATOM 732 C CA . THR A 1 94 ? -11.268 -3.630 25.057 1.00 82.69 94 THR A CA 1
ATOM 733 C C . THR A 1 94 ? -11.151 -2.251 24.413 1.00 82.69 94 THR A C 1
ATOM 735 O O . THR A 1 94 ? -10.081 -1.884 23.949 1.00 82.69 94 THR A O 1
ATOM 738 N N . LEU A 1 95 ?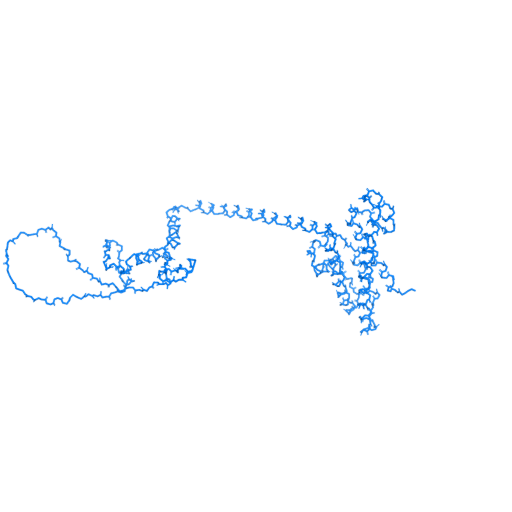 -12.208 -1.439 24.406 1.00 76.69 95 LEU A N 1
ATOM 739 C CA . LEU A 1 95 ? -12.144 -0.091 23.831 1.00 76.69 95 LEU A CA 1
ATOM 740 C C . LEU A 1 95 ? -11.276 0.858 24.667 1.00 76.69 95 LEU A C 1
ATOM 742 O O . LEU A 1 95 ? -10.668 1.771 24.123 1.00 76.69 95 LEU A O 1
ATOM 746 N N . GLN A 1 96 ? -11.169 0.635 25.978 1.00 74.75 96 GLN A N 1
ATOM 747 C CA . GLN A 1 96 ? -10.338 1.447 26.868 1.00 74.75 96 GLN A CA 1
ATOM 748 C C . GLN A 1 96 ? -8.825 1.175 26.761 1.00 74.75 96 GLN A C 1
ATOM 750 O O . GLN A 1 96 ? -8.057 1.949 27.332 1.00 74.75 96 GLN A O 1
ATOM 755 N N . THR A 1 97 ? -8.367 0.120 26.068 1.00 75.06 97 THR A N 1
ATOM 756 C CA . THR A 1 97 ? -6.927 -0.214 26.033 1.00 75.06 97 THR A CA 1
ATOM 757 C C . THR A 1 97 ? -6.099 0.782 25.239 1.00 75.06 97 THR A C 1
ATOM 759 O O . THR A 1 97 ? -5.052 1.216 25.712 1.00 75.06 97 THR A O 1
ATOM 762 N N . ASP A 1 98 ? -6.538 1.130 24.030 1.00 70.38 98 ASP A N 1
ATOM 763 C CA . ASP A 1 98 ? -5.831 2.086 23.186 1.00 70.38 98 ASP A CA 1
ATOM 764 C C . ASP A 1 98 ? -6.826 2.825 22.296 1.00 70.38 98 ASP A C 1
ATOM 766 O O . ASP A 1 98 ? -7.508 2.252 21.448 1.00 70.38 98 ASP A O 1
ATOM 770 N N . LEU A 1 99 ? -6.909 4.126 22.527 1.00 71.00 99 LEU A N 1
ATOM 771 C CA . LEU A 1 99 ? -7.654 5.070 21.714 1.00 71.00 99 LEU A CA 1
ATOM 772 C C . LEU A 1 99 ? -6.658 6.131 21.252 1.00 71.00 99 LEU A C 1
ATOM 774 O O . LEU A 1 99 ? -6.851 7.309 21.474 1.00 71.00 99 LEU A O 1
ATOM 778 N N . SER A 1 100 ? -5.489 5.765 20.747 1.00 70.12 100 SER A N 1
ATOM 779 C CA . SER A 1 100 ? -4.538 6.741 20.209 1.00 70.12 100 SER A CA 1
ATOM 780 C C . SER A 1 100 ? -4.754 6.920 18.712 1.00 70.12 100 SER A C 1
ATOM 782 O O . SER A 1 100 ? -5.168 6.003 18.010 1.00 70.12 100 SER A O 1
ATOM 784 N N . ALA A 1 101 ? -4.433 8.094 18.165 1.00 67.50 101 ALA A N 1
ATOM 785 C CA . ALA A 1 101 ? -4.493 8.252 16.711 1.00 67.50 101 ALA A CA 1
ATOM 786 C C . ALA A 1 101 ? -3.497 7.345 15.981 1.00 67.50 101 ALA A C 1
ATOM 788 O O . ALA A 1 101 ? -3.798 6.859 14.897 1.00 67.50 101 ALA A O 1
ATOM 789 N N . GLU A 1 102 ? -2.347 7.065 16.597 1.00 70.44 102 GLU A N 1
ATOM 790 C CA . GLU A 1 102 ? -1.370 6.115 16.067 1.00 70.44 102 GLU A CA 1
ATOM 791 C C . GLU A 1 102 ? -1.970 4.722 15.883 1.00 70.44 102 GLU A C 1
ATOM 793 O O . GLU A 1 102 ? -1.693 4.066 14.881 1.00 70.44 102 GLU A O 1
ATOM 798 N N . PHE A 1 103 ? -2.822 4.284 16.811 1.00 76.62 103 PHE A N 1
ATOM 799 C CA . PHE A 1 103 ? -3.530 3.015 16.712 1.00 76.62 103 PHE A CA 1
ATOM 800 C C . PHE A 1 103 ? -4.431 2.953 15.468 1.00 76.62 103 PHE A C 1
ATOM 802 O O . PHE A 1 103 ? -4.354 2.006 14.680 1.00 76.62 103 PHE A O 1
ATOM 809 N N . PHE A 1 104 ? -5.221 4.000 15.228 1.00 76.31 104 PHE A N 1
ATOM 810 C CA . PHE A 1 104 ? -6.091 4.094 14.051 1.00 76.31 104 PHE A CA 1
ATOM 811 C C . PHE A 1 104 ? -5.306 4.257 12.739 1.00 76.31 104 PHE A C 1
ATOM 813 O O . PHE A 1 104 ? -5.682 3.668 11.724 1.00 76.31 104 PHE A O 1
ATOM 820 N N . VAL A 1 105 ? -4.183 4.986 12.759 1.00 75.56 105 VAL A N 1
ATOM 821 C CA . VAL A 1 105 ? -3.272 5.128 11.609 1.00 75.56 105 VAL A CA 1
ATOM 822 C C . VAL A 1 105 ? -2.587 3.797 11.275 1.00 75.56 105 VAL A C 1
ATOM 824 O O . VAL A 1 105 ? -2.458 3.455 10.101 1.00 75.56 105 VAL A O 1
ATOM 827 N N . LYS A 1 106 ? -2.194 2.994 12.274 1.00 79.00 106 LYS A N 1
ATOM 828 C CA . LYS A 1 106 ? -1.684 1.622 12.064 1.00 79.00 106 LYS A CA 1
ATOM 829 C C . LYS A 1 106 ? -2.740 0.702 11.446 1.00 79.00 106 LYS A C 1
ATOM 831 O O . LYS A 1 106 ? -2.399 -0.183 10.667 1.00 79.00 106 LYS A O 1
ATOM 836 N N . GLY A 1 107 ? -4.011 0.914 11.785 1.00 78.50 107 GLY A N 1
ATOM 837 C CA . GLY A 1 107 ? -5.157 0.229 11.183 1.00 78.50 107 GLY A CA 1
ATOM 838 C C . GLY A 1 107 ? -5.568 0.758 9.804 1.00 78.50 107 GLY A C 1
ATOM 839 O O . GLY A 1 107 ? -6.565 0.283 9.264 1.00 78.50 107 GLY A O 1
ATOM 840 N N . ASP A 1 108 ? -4.838 1.731 9.243 1.00 75.38 108 ASP A N 1
ATOM 841 C CA . ASP A 1 108 ? -5.132 2.406 7.971 1.00 75.38 108 ASP A CA 1
ATOM 842 C C . ASP A 1 108 ? -6.569 2.950 7.876 1.00 75.38 108 ASP A C 1
ATOM 844 O O . ASP A 1 108 ? -7.135 3.014 6.788 1.00 75.38 108 ASP A O 1
ATOM 848 N N . LEU A 1 109 ? -7.182 3.311 9.014 1.00 76.62 109 LEU A N 1
ATOM 849 C CA . LEU A 1 109 ? -8.592 3.723 9.080 1.00 76.62 109 LEU A CA 1
ATOM 850 C C . LEU A 1 109 ? -9.559 2.705 8.440 1.00 76.62 109 LEU A C 1
ATOM 852 O O . LEU A 1 109 ? -10.643 3.063 7.989 1.00 76.62 109 LEU A O 1
ATOM 856 N N . VAL A 1 110 ? -9.192 1.422 8.403 1.00 83.94 110 VAL A N 1
ATOM 857 C CA . VAL A 1 110 ? -10.076 0.346 7.946 1.00 83.94 110 VAL A CA 1
ATOM 858 C C . VAL A 1 110 ? -10.740 -0.279 9.174 1.00 83.94 110 VAL A C 1
ATOM 860 O O . VAL A 1 110 ? -10.035 -0.888 9.985 1.00 83.94 110 VAL A O 1
ATOM 863 N N . PRO A 1 111 ? -12.074 -0.187 9.331 1.00 84.06 111 PRO A N 1
ATOM 864 C CA . PRO A 1 111 ? -12.765 -0.652 10.534 1.00 84.06 111 PRO A CA 1
ATOM 865 C C . PRO A 1 111 ? -12.449 -2.095 10.935 1.00 84.06 111 PRO A C 1
ATOM 867 O O . PRO A 1 111 ? -12.216 -2.370 12.106 1.00 84.06 111 PRO A O 1
ATOM 870 N N . GLN A 1 112 ? -12.354 -3.005 9.963 1.00 88.38 112 GLN A N 1
ATOM 871 C CA . GLN A 1 112 ? -12.063 -4.421 10.200 1.00 88.38 112 GLN A CA 1
ATOM 872 C C . GLN A 1 112 ? -10.638 -4.636 10.723 1.00 88.38 112 GLN A C 1
ATOM 874 O O . GLN A 1 112 ? -10.399 -5.491 11.572 1.00 88.38 112 GLN A O 1
ATOM 879 N N . ARG A 1 113 ? -9.671 -3.843 10.243 1.00 85.81 113 ARG A N 1
ATOM 880 C CA . ARG A 1 113 ? -8.279 -3.912 10.716 1.00 85.81 113 ARG A CA 1
ATOM 881 C C . ARG A 1 113 ? -8.157 -3.320 12.112 1.00 85.81 113 ARG A C 1
ATOM 883 O O . ARG A 1 113 ? -7.435 -3.864 12.935 1.00 85.81 113 ARG A O 1
ATOM 890 N N . VAL A 1 114 ? -8.900 -2.253 12.395 1.00 85.81 114 VAL A N 1
ATOM 891 C CA . VAL A 1 114 ? -8.991 -1.652 13.732 1.00 85.81 114 VAL A CA 1
ATOM 892 C C . VAL A 1 114 ? -9.611 -2.636 14.733 1.00 85.81 114 VAL A C 1
ATOM 894 O O . VAL A 1 114 ? -9.031 -2.859 15.793 1.00 85.81 114 VAL A O 1
ATOM 897 N N . ALA A 1 115 ? -10.721 -3.294 14.384 1.00 86.94 115 ALA A N 1
ATOM 898 C CA . ALA A 1 115 ? -11.326 -4.343 15.208 1.00 86.94 115 ALA A CA 1
ATOM 899 C C . ALA A 1 115 ? -10.369 -5.529 15.430 1.00 86.94 115 ALA A C 1
ATOM 901 O O . ALA A 1 115 ? -10.192 -5.981 16.562 1.00 86.94 115 ALA A O 1
ATOM 902 N N . GLY A 1 116 ? -9.677 -5.977 14.376 1.00 85.94 116 GLY A N 1
ATOM 903 C CA . GLY A 1 116 ? -8.643 -7.010 14.472 1.00 85.94 116 GLY A CA 1
ATOM 904 C C . GLY A 1 116 ? -7.476 -6.614 15.382 1.00 85.94 116 GLY A C 1
ATOM 905 O O . GLY A 1 116 ? -7.020 -7.425 16.185 1.00 85.94 116 GLY A O 1
ATOM 906 N N . ASN A 1 117 ? -7.032 -5.356 15.325 1.00 86.31 117 ASN A N 1
ATOM 907 C CA . ASN A 1 117 ? -5.981 -4.839 16.200 1.00 86.31 117 ASN A CA 1
ATOM 908 C C . ASN A 1 117 ? -6.431 -4.805 17.671 1.00 86.31 117 ASN A C 1
ATOM 910 O O . ASN A 1 117 ? -5.646 -5.164 18.547 1.00 86.31 117 ASN A O 1
ATOM 914 N N . TYR A 1 118 ? -7.686 -4.433 17.949 1.00 86.81 118 TYR A N 1
ATOM 915 C CA . TYR A 1 118 ? -8.260 -4.516 19.297 1.00 86.81 118 TYR A CA 1
ATOM 916 C C . TYR A 1 118 ? -8.306 -5.960 19.804 1.00 86.81 118 TYR A C 1
ATOM 918 O O . TYR A 1 118 ? -7.865 -6.238 20.919 1.00 86.81 118 TYR A O 1
ATOM 926 N N . ALA A 1 119 ? -8.773 -6.891 18.968 1.00 86.00 119 ALA A N 1
ATOM 927 C CA . ALA A 1 119 ? -8.813 -8.311 19.306 1.00 86.00 119 ALA A CA 1
ATOM 928 C C . ALA A 1 119 ? -7.410 -8.902 19.549 1.00 86.00 119 ALA A C 1
ATOM 930 O O . ALA A 1 119 ? -7.253 -9.781 20.396 1.00 86.00 119 ALA A O 1
ATOM 931 N N . ALA A 1 120 ? -6.386 -8.409 18.845 1.00 86.12 120 ALA A N 1
ATOM 932 C CA . ALA A 1 120 ? -4.995 -8.817 19.036 1.00 86.12 120 ALA A CA 1
ATOM 933 C C . ALA A 1 120 ? -4.362 -8.221 20.307 1.00 86.12 120 ALA A C 1
ATOM 935 O O . ALA A 1 120 ? -3.604 -8.908 20.989 1.00 86.12 120 ALA A O 1
ATOM 936 N N . LEU A 1 121 ? -4.673 -6.961 20.637 1.00 82.94 121 LEU A N 1
ATOM 937 C CA . LEU A 1 121 ? -4.209 -6.294 21.861 1.00 82.94 121 LEU A CA 1
ATOM 938 C C . LEU A 1 121 ? -4.799 -6.926 23.120 1.00 82.94 121 LEU A C 1
ATOM 940 O O . LEU A 1 121 ? -4.108 -7.058 24.130 1.00 82.94 121 LEU A O 1
ATOM 944 N N . ARG A 1 122 ? -6.075 -7.310 23.060 1.00 81.69 122 ARG A N 1
ATOM 945 C CA . ARG A 1 122 ? -6.775 -7.953 24.167 1.00 81.69 122 ARG A CA 1
ATOM 946 C C . ARG A 1 122 ? -7.574 -9.159 23.669 1.00 81.69 122 ARG A C 1
ATOM 948 O O . ARG A 1 122 ? -8.780 -9.048 23.438 1.00 81.69 122 ARG A O 1
ATOM 955 N N . PRO A 1 123 ? -6.932 -10.331 23.542 1.00 81.44 123 PRO A N 1
ATOM 956 C CA . PRO A 1 123 ? -7.659 -11.558 23.271 1.00 81.44 123 PRO A CA 1
ATOM 957 C C . PRO A 1 123 ? -8.610 -11.868 24.433 1.00 81.44 123 PRO A C 1
ATOM 959 O O . PRO A 1 123 ? -8.254 -11.734 25.607 1.00 81.44 123 PRO A O 1
ATOM 962 N N . LEU A 1 124 ? -9.829 -12.296 24.102 1.00 79.31 124 LEU A N 1
ATOM 963 C CA . LEU A 1 124 ? -10.821 -12.719 25.088 1.00 79.31 124 LEU A CA 1
ATOM 964 C C . LEU A 1 124 ? -10.261 -13.871 25.947 1.00 79.31 124 LEU A C 1
ATOM 966 O O . LEU A 1 124 ? -9.792 -14.871 25.390 1.00 79.31 124 LEU A O 1
ATOM 970 N N . PRO A 1 125 ? -10.316 -13.778 27.290 1.00 73.31 125 PRO A N 1
ATOM 971 C CA . PRO A 1 125 ? -9.907 -14.873 28.159 1.00 73.31 125 PRO A CA 1
ATOM 972 C C . PRO A 1 125 ? -10.744 -16.128 27.883 1.00 73.31 125 PRO A C 1
ATOM 974 O O . PRO A 1 125 ? -11.954 -16.050 27.656 1.00 73.31 125 PRO A O 1
ATOM 977 N N . ARG A 1 126 ? -10.113 -17.308 27.919 1.00 67.31 126 ARG A N 1
ATOM 978 C CA . ARG A 1 126 ? -10.817 -18.582 27.702 1.00 67.31 126 ARG A CA 1
ATOM 979 C C . ARG A 1 126 ? -11.912 -18.754 28.760 1.00 67.31 126 ARG A C 1
ATOM 981 O O . ARG A 1 126 ? -11.608 -18.787 29.947 1.00 67.31 126 ARG A O 1
ATOM 988 N N . GLY A 1 127 ? -13.164 -18.871 28.316 1.00 66.69 127 GLY A N 1
ATOM 989 C CA . GLY A 1 127 ? -14.336 -19.018 29.186 1.00 66.69 127 GLY A CA 1
ATOM 990 C C . GLY A 1 127 ? -14.956 -17.708 29.687 1.00 66.69 127 GLY A C 1
ATOM 991 O O . GLY A 1 127 ? -15.899 -17.772 30.465 1.00 66.69 127 GLY A O 1
ATOM 992 N N . ALA A 1 128 ? -14.471 -16.536 29.251 1.00 71.12 128 ALA A N 1
ATOM 993 C CA . ALA A 1 128 ? -15.067 -15.246 29.624 1.00 71.12 128 ALA A CA 1
ATOM 994 C C . ALA A 1 128 ? -16.467 -15.027 29.024 1.00 71.12 128 ALA A C 1
ATOM 996 O O . ALA A 1 128 ? -17.289 -14.332 29.613 1.00 71.12 128 ALA A O 1
ATOM 997 N N . LEU A 1 129 ? -16.727 -15.612 27.854 1.00 77.38 129 LEU A N 1
ATOM 998 C CA . LEU A 1 129 ? -18.008 -15.566 27.156 1.00 77.38 129 LEU A CA 1
ATOM 999 C C . LEU A 1 129 ? -18.339 -16.972 26.650 1.00 77.38 129 LEU A C 1
ATOM 1001 O O . LEU A 1 129 ? -17.439 -17.723 26.256 1.00 77.38 129 LEU A O 1
ATOM 1005 N N . ASP A 1 130 ? -19.622 -17.325 26.647 1.00 81.88 130 ASP A N 1
ATOM 1006 C CA . ASP A 1 130 ? -20.092 -18.498 25.919 1.00 81.88 130 ASP A CA 1
ATOM 1007 C C . ASP A 1 130 ? -19.917 -18.275 24.401 1.00 81.88 130 ASP A C 1
ATOM 1009 O O . ASP A 1 130 ? -19.816 -17.128 23.952 1.00 81.88 130 ASP A O 1
ATOM 1013 N N . PRO A 1 131 ? -19.875 -19.344 23.584 1.00 79.44 131 PRO A N 1
ATOM 1014 C CA . PRO A 1 131 ? -19.613 -19.220 22.151 1.00 79.44 131 PRO A CA 1
ATOM 1015 C C . PRO A 1 131 ? -20.536 -18.226 21.430 1.00 79.44 131 PRO A C 1
ATOM 1017 O O . PRO A 1 131 ? -20.086 -17.528 20.526 1.00 79.44 131 PRO A O 1
ATOM 1020 N N . ARG A 1 132 ? -21.800 -18.106 21.858 1.00 78.81 132 ARG A N 1
ATOM 1021 C CA . ARG A 1 132 ? -22.785 -17.219 21.222 1.00 78.81 132 ARG A CA 1
ATOM 1022 C C . ARG A 1 132 ? -22.561 -15.765 21.619 1.00 78.81 132 ARG A C 1
ATOM 1024 O O . ARG A 1 132 ? -22.530 -14.895 20.750 1.00 78.81 132 ARG A O 1
ATOM 1031 N N . SER A 1 133 ? -22.308 -15.504 22.902 1.00 79.31 133 SER A N 1
ATOM 1032 C CA . SER A 1 133 ? -21.913 -14.165 23.353 1.00 79.31 133 SER A CA 1
ATOM 1033 C C . SER A 1 133 ? -20.573 -13.719 22.760 1.00 79.31 133 SER A C 1
ATOM 1035 O O . SER A 1 133 ? -20.371 -12.528 22.538 1.00 79.31 133 SER A O 1
ATOM 1037 N N . GLY A 1 134 ? -19.671 -14.654 22.440 1.00 82.94 134 GLY A N 1
ATOM 1038 C CA . GLY A 1 134 ? -18.433 -14.368 21.711 1.00 82.94 134 GLY A CA 1
ATOM 1039 C C . GLY A 1 134 ? -18.673 -13.867 20.281 1.00 82.94 134 GLY A C 1
ATOM 1040 O O . GLY A 1 134 ? -18.042 -12.900 19.852 1.00 82.94 134 GLY A O 1
ATOM 1041 N N . GLU A 1 135 ? -19.616 -14.470 19.552 1.00 83.25 135 GLU A N 1
ATOM 1042 C CA . GLU A 1 135 ? -20.004 -14.005 18.214 1.00 83.25 135 GLU A CA 1
ATOM 1043 C C . GLU A 1 135 ? -20.691 -12.632 18.256 1.00 83.25 135 GLU A C 1
ATOM 1045 O O . GLU A 1 135 ? -20.368 -11.756 17.449 1.00 83.25 135 GLU A O 1
ATOM 1050 N N . ALA A 1 136 ? -21.598 -12.421 19.216 1.00 82.00 136 ALA A N 1
ATOM 1051 C CA . ALA A 1 136 ? -22.256 -11.131 19.430 1.00 82.00 136 ALA A CA 1
ATOM 1052 C C . ALA A 1 136 ? -21.241 -10.031 19.795 1.00 82.00 136 ALA A C 1
ATOM 1054 O O . ALA A 1 136 ? -21.274 -8.942 19.221 1.00 82.00 136 ALA A O 1
ATOM 1055 N N . TYR A 1 137 ? -20.273 -10.339 20.666 1.00 85.56 137 TYR A N 1
ATOM 1056 C CA . TYR A 1 137 ? -19.154 -9.449 20.977 1.00 85.56 137 TYR A CA 1
ATOM 1057 C C . TYR A 1 137 ? -18.362 -9.060 19.723 1.00 85.56 137 TYR A C 1
ATOM 1059 O O . TYR A 1 137 ? -18.077 -7.881 19.525 1.00 85.56 137 TYR A O 1
ATOM 1067 N N . GLY A 1 138 ? -18.035 -10.024 18.853 1.00 85.25 138 GLY A N 1
ATOM 1068 C CA . GLY A 1 138 ? -17.315 -9.754 17.605 1.00 85.25 138 GLY A CA 1
ATOM 1069 C C . GLY A 1 138 ? -18.065 -8.772 16.702 1.00 85.25 138 GLY A C 1
ATOM 1070 O O . GLY A 1 138 ? -17.486 -7.784 16.246 1.00 85.25 138 GLY A O 1
ATOM 1071 N N . ARG A 1 139 ? -19.377 -8.978 16.519 1.00 85.19 139 ARG A N 1
ATOM 1072 C CA . ARG A 1 139 ? -20.238 -8.059 15.750 1.00 85.19 139 ARG A CA 1
ATOM 1073 C C . ARG A 1 139 ? -20.270 -6.652 16.352 1.00 85.19 139 ARG A C 1
ATOM 1075 O O . ARG A 1 139 ? -20.211 -5.665 15.613 1.00 85.19 139 ARG A O 1
ATOM 1082 N N . MET A 1 140 ? -20.339 -6.551 17.678 1.00 80.44 140 MET A N 1
ATOM 1083 C CA . MET A 1 140 ? -20.347 -5.269 18.389 1.00 80.44 140 MET A CA 1
ATOM 1084 C C . MET A 1 140 ? -19.004 -4.550 18.309 1.00 80.44 140 MET A C 1
ATOM 1086 O O . MET A 1 140 ? -18.981 -3.339 18.101 1.00 80.44 140 MET A O 1
ATOM 1090 N N . LEU A 1 141 ? -17.890 -5.278 18.404 1.00 85.69 141 LEU A N 1
ATOM 1091 C CA . LEU A 1 141 ? -16.553 -4.715 18.238 1.00 85.69 141 LEU A CA 1
ATOM 1092 C C . LEU A 1 141 ? -16.356 -4.169 16.818 1.00 85.69 141 LEU A C 1
ATOM 1094 O O . LEU A 1 141 ? -15.872 -3.051 16.656 1.00 85.69 141 LEU A O 1
ATOM 1098 N N . ASP A 1 142 ? -16.803 -4.902 15.796 1.00 86.31 142 ASP A N 1
ATOM 1099 C CA . ASP A 1 142 ? -16.786 -4.436 14.404 1.00 86.31 142 ASP A CA 1
ATOM 1100 C C . ASP A 1 142 ? -17.644 -3.184 14.198 1.00 86.31 142 ASP A C 1
ATOM 1102 O O . ASP A 1 142 ? -17.317 -2.308 13.391 1.00 86.31 142 ASP A O 1
ATOM 1106 N N . HIS A 1 143 ? -18.781 -3.091 14.886 1.00 83.88 143 HIS A N 1
ATOM 1107 C CA . HIS A 1 143 ? -19.622 -1.900 14.840 1.00 83.88 143 HIS A CA 1
ATOM 1108 C C . HIS A 1 143 ? -18.949 -0.712 15.542 1.00 83.88 143 HIS A C 1
ATOM 1110 O O . HIS A 1 143 ? -18.815 0.355 14.945 1.00 83.88 143 HIS A O 1
ATOM 1116 N N . ALA A 1 144 ? -18.427 -0.910 16.754 1.00 79.50 144 ALA A N 1
ATOM 1117 C CA . ALA A 1 144 ? -17.703 0.116 17.498 1.00 79.50 144 ALA A CA 1
ATOM 1118 C C . ALA A 1 144 ? -16.477 0.631 16.722 1.00 79.50 144 ALA A C 1
ATOM 1120 O O . ALA A 1 144 ? -16.261 1.840 16.642 1.00 79.50 144 ALA A O 1
ATOM 1121 N N . ALA A 1 145 ? -15.717 -0.261 16.079 1.00 83.94 145 ALA A N 1
ATOM 1122 C CA . ALA A 1 145 ? -14.582 0.106 15.237 1.00 83.94 145 ALA A CA 1
ATOM 1123 C C . ALA A 1 145 ? -15.006 0.932 14.010 1.00 83.94 145 ALA A C 1
ATOM 1125 O O . ALA A 1 145 ? -14.334 1.906 13.668 1.00 83.94 145 ALA A O 1
ATOM 1126 N N . ARG A 1 146 ? -16.137 0.598 13.369 1.00 84.88 146 ARG A N 1
ATOM 1127 C CA . ARG A 1 146 ? -16.713 1.403 12.273 1.00 84.88 146 ARG A CA 1
ATOM 1128 C C . ARG A 1 146 ? -17.063 2.810 12.736 1.00 84.88 146 ARG A C 1
ATOM 1130 O O . ARG A 1 146 ? -16.688 3.773 12.068 1.00 84.88 146 ARG A O 1
ATOM 1137 N N . CYS A 1 147 ? -17.725 2.928 13.881 1.00 77.00 147 CYS A N 1
ATOM 1138 C CA . CYS A 1 147 ? -18.087 4.221 14.448 1.00 77.00 147 CYS A CA 1
ATOM 1139 C C . CYS A 1 147 ? -16.844 5.048 14.805 1.00 77.00 147 CYS A C 1
ATOM 1141 O O . CYS A 1 147 ? -16.751 6.211 14.422 1.00 77.00 147 CYS A O 1
ATOM 1143 N N . LEU A 1 148 ? -15.848 4.435 15.448 1.00 75.12 148 LEU A N 1
ATOM 1144 C CA . LEU A 1 148 ? -14.583 5.080 15.807 1.00 75.12 148 LEU A CA 1
ATOM 1145 C C . LEU A 1 148 ? -13.795 5.589 14.598 1.00 75.12 148 LEU A C 1
ATOM 1147 O O . LEU A 1 148 ? -13.300 6.713 14.615 1.00 75.12 148 LEU A O 1
ATOM 1151 N N . VAL A 1 149 ? -13.697 4.791 13.535 1.00 79.12 149 VAL A N 1
ATOM 1152 C CA . VAL A 1 149 ? -13.064 5.215 12.278 1.00 79.12 149 VAL A CA 1
ATOM 1153 C C . VAL A 1 149 ? -13.844 6.363 11.637 1.00 79.12 149 VAL A C 1
ATOM 1155 O O . VAL A 1 149 ? -13.245 7.333 11.172 1.00 79.12 149 VAL A O 1
ATOM 1158 N N . GLY A 1 150 ? -15.177 6.276 11.629 1.00 75.50 150 GLY A N 1
ATOM 1159 C CA . GLY A 1 150 ? -16.045 7.346 11.143 1.00 75.50 150 GLY A CA 1
ATOM 1160 C C . GLY A 1 150 ? -15.798 8.664 11.878 1.00 75.50 150 GLY A C 1
ATOM 1161 O O . GLY A 1 150 ? -15.655 9.700 11.231 1.00 75.50 150 GLY A O 1
ATOM 1162 N N . LEU A 1 151 ? -15.664 8.614 13.206 1.00 70.56 151 LEU A N 1
ATOM 1163 C CA . LEU A 1 151 ? -15.302 9.773 14.022 1.00 70.56 151 LEU A CA 1
ATOM 1164 C C . LEU A 1 151 ? -13.899 10.286 13.721 1.00 70.56 151 LEU A C 1
ATOM 1166 O O . LEU A 1 151 ? -13.723 11.484 13.523 1.00 70.56 151 LEU A O 1
ATOM 1170 N N . ALA A 1 152 ? -12.905 9.398 13.665 1.00 70.31 152 ALA A N 1
ATOM 1171 C CA . ALA A 1 152 ? -11.526 9.778 13.382 1.00 70.31 152 ALA A CA 1
ATOM 1172 C C . ALA A 1 152 ? -11.420 10.551 12.056 1.00 70.31 152 ALA A C 1
ATOM 1174 O O . ALA A 1 152 ? -10.723 11.559 11.987 1.00 70.31 152 ALA A O 1
ATOM 1175 N N . ASN A 1 153 ? -12.187 10.154 11.035 1.00 71.12 153 ASN A N 1
ATOM 1176 C CA . ASN A 1 153 ? -12.229 10.838 9.739 1.00 71.12 153 ASN A CA 1
ATOM 1177 C C . ASN A 1 153 ? -12.852 12.243 9.776 1.00 71.12 153 ASN A C 1
ATOM 1179 O O . ASN A 1 153 ? -12.545 13.068 8.913 1.00 71.12 153 ASN A O 1
ATOM 1183 N N . GLN A 1 154 ? -13.715 12.533 10.751 1.00 68.06 154 GLN A N 1
ATOM 1184 C CA . GLN A 1 154 ? -14.350 13.845 10.909 1.00 68.06 154 GLN A CA 1
ATOM 1185 C C . GLN A 1 154 ? -13.457 14.851 11.653 1.00 68.06 154 GLN A C 1
ATOM 1187 O O . GLN A 1 154 ? -13.775 16.039 11.687 1.00 68.06 154 GLN A O 1
ATOM 1192 N N . LEU A 1 155 ? -12.332 14.408 12.229 1.00 65.94 155 LEU A N 1
ATOM 1193 C CA . LEU A 1 155 ? -11.434 15.260 13.007 1.00 65.94 155 LEU A CA 1
ATOM 1194 C C . LEU A 1 155 ? -10.349 15.906 12.121 1.00 65.94 155 LEU A C 1
ATOM 1196 O O . LEU A 1 155 ? -9.580 15.180 11.483 1.00 65.94 155 LEU A O 1
ATOM 1200 N N . PRO A 1 156 ? -10.208 17.248 12.128 1.00 57.59 156 PRO A N 1
ATOM 1201 C CA . PRO A 1 156 ? -9.255 17.965 11.272 1.00 57.59 156 PRO A CA 1
ATOM 1202 C C . PRO A 1 156 ? -7.796 17.515 11.444 1.00 57.59 156 PRO A C 1
ATOM 1204 O O . PRO A 1 156 ? -7.112 17.226 10.462 1.00 57.59 156 PRO A O 1
ATOM 1207 N N . ASP A 1 157 ? -7.321 17.375 12.685 1.00 60.12 157 ASP A N 1
ATOM 1208 C CA . ASP A 1 157 ? -5.926 16.999 12.966 1.00 60.12 157 ASP A CA 1
ATOM 1209 C C . ASP A 1 157 ? -5.603 15.558 12.548 1.00 60.12 157 ASP A C 1
ATOM 1211 O O . ASP A 1 157 ? -4.458 15.228 12.226 1.00 60.12 157 ASP A O 1
ATOM 1215 N N . PHE A 1 158 ? -6.613 14.686 12.510 1.00 60.66 158 PHE A N 1
ATOM 1216 C CA . PHE A 1 158 ? -6.445 13.294 12.108 1.00 60.66 158 PHE A CA 1
ATOM 1217 C C . PHE A 1 158 ? -6.162 13.176 10.605 1.00 60.66 158 PHE A C 1
ATOM 1219 O O . PHE A 1 158 ? -5.311 12.386 10.180 1.00 60.66 158 PHE A O 1
ATOM 1226 N N . GLN A 1 159 ? -6.815 14.014 9.795 1.00 62.19 159 GLN A N 1
ATOM 1227 C CA . GLN A 1 159 ? -6.564 14.084 8.356 1.00 62.19 159 GLN A CA 1
ATOM 1228 C C . GLN A 1 159 ? -5.126 14.535 8.070 1.00 62.19 159 GLN A C 1
ATOM 1230 O O . GLN A 1 159 ? -4.438 13.921 7.253 1.00 62.19 159 GLN A O 1
ATOM 1235 N N . VAL A 1 160 ? -4.626 15.533 8.808 1.00 62.50 160 VAL A N 1
ATOM 1236 C CA . VAL A 1 160 ? -3.241 16.019 8.679 1.00 62.50 160 VAL A CA 1
ATOM 1237 C C . VAL A 1 160 ? -2.225 14.912 8.988 1.00 62.50 160 VAL A C 1
ATOM 1239 O O . VAL A 1 160 ? -1.278 14.711 8.225 1.00 62.50 160 VAL A O 1
ATOM 1242 N N . GLN A 1 161 ? -2.428 14.142 10.061 1.00 63.00 161 GLN A N 1
ATOM 1243 C CA . GLN A 1 161 ? -1.521 13.044 10.429 1.00 63.00 161 GLN A CA 1
ATOM 1244 C C . GLN A 1 161 ? -1.567 11.868 9.451 1.00 63.00 161 GLN A C 1
ATOM 1246 O O . GLN A 1 161 ? -0.532 11.263 9.156 1.00 63.00 161 GLN A O 1
ATOM 1251 N N . THR A 1 162 ? -2.744 11.565 8.909 1.00 64.25 162 THR A N 1
ATOM 1252 C CA . THR A 1 162 ? -2.909 10.521 7.891 1.00 64.25 162 THR A CA 1
ATOM 1253 C C . THR A 1 162 ? -2.157 10.894 6.612 1.00 64.25 162 THR A C 1
ATOM 1255 O O . THR A 1 162 ? -1.395 10.081 6.084 1.00 64.25 162 THR A O 1
ATOM 1258 N N . ILE A 1 163 ? -2.278 12.149 6.164 1.00 69.88 163 ILE A N 1
ATOM 1259 C CA . ILE A 1 163 ? -1.535 12.672 5.008 1.00 69.88 163 ILE A CA 1
ATOM 1260 C C . ILE A 1 163 ? -0.026 12.633 5.271 1.00 69.88 163 ILE A C 1
ATOM 1262 O O . ILE A 1 163 ? 0.725 12.130 4.436 1.00 69.88 163 ILE A O 1
ATOM 1266 N N . ALA A 1 164 ? 0.429 13.102 6.436 1.00 69.81 164 ALA A N 1
ATOM 1267 C CA . ALA A 1 164 ? 1.848 13.092 6.794 1.00 69.81 164 ALA A CA 1
ATOM 1268 C C . ALA A 1 164 ? 2.432 11.669 6.802 1.00 69.81 164 ALA A C 1
ATOM 1270 O O . ALA A 1 164 ? 3.510 11.434 6.256 1.00 69.81 164 ALA A O 1
ATOM 1271 N N . THR A 1 165 ? 1.688 10.703 7.344 1.00 74.75 165 THR A N 1
ATOM 1272 C CA . THR A 1 165 ? 2.103 9.295 7.376 1.00 74.75 165 THR A CA 1
ATOM 1273 C C . THR A 1 165 ? 2.127 8.692 5.972 1.00 74.75 165 THR A C 1
ATOM 1275 O O . THR A 1 165 ? 3.072 7.987 5.623 1.00 74.75 165 THR A O 1
ATOM 1278 N N . SER A 1 166 ? 1.134 8.995 5.131 1.00 79.06 166 SER A N 1
ATOM 1279 C CA . SER A 1 166 ? 1.121 8.562 3.730 1.00 79.06 166 SER A CA 1
ATOM 1280 C C . SER A 1 166 ? 2.317 9.122 2.956 1.00 79.06 166 SER A C 1
ATOM 1282 O O . SER A 1 166 ? 2.977 8.383 2.227 1.00 79.06 166 SER A O 1
ATOM 1284 N N . LEU A 1 167 ? 2.646 10.404 3.146 1.00 80.25 167 LEU A N 1
ATOM 1285 C CA . LEU A 1 167 ? 3.826 11.031 2.544 1.00 80.25 167 LEU A CA 1
ATOM 1286 C C . LEU A 1 167 ? 5.128 10.386 3.033 1.00 80.25 167 LEU A C 1
ATOM 1288 O O . LEU A 1 167 ? 6.030 10.148 2.233 1.00 80.25 167 LEU A O 1
ATOM 1292 N N . GLN A 1 168 ? 5.231 10.057 4.322 1.00 81.19 168 GLN A N 1
ATOM 1293 C CA . GLN A 1 168 ? 6.395 9.361 4.872 1.00 81.19 168 GLN A CA 1
ATOM 1294 C C . GLN A 1 168 ? 6.548 7.951 4.283 1.00 81.19 168 GLN A C 1
ATOM 1296 O O . GLN A 1 168 ? 7.655 7.558 3.915 1.00 81.19 168 GLN A O 1
ATOM 1301 N N . ARG A 1 169 ? 5.446 7.204 4.138 1.00 84.94 169 ARG A N 1
ATOM 1302 C CA . ARG A 1 169 ? 5.457 5.883 3.491 1.00 84.94 169 ARG A CA 1
ATOM 1303 C C . ARG A 1 169 ? 5.873 5.982 2.022 1.00 84.94 169 ARG A C 1
ATOM 1305 O O . ARG A 1 169 ? 6.725 5.209 1.594 1.00 84.94 169 ARG A O 1
ATOM 1312 N N . LEU A 1 170 ? 5.349 6.955 1.275 1.00 87.00 170 LEU A N 1
ATOM 1313 C CA . LEU A 1 170 ? 5.754 7.201 -0.114 1.00 87.00 170 LEU A CA 1
ATOM 1314 C C . LEU A 1 170 ? 7.257 7.489 -0.233 1.00 87.00 170 LEU A C 1
ATOM 1316 O O . LEU A 1 170 ? 7.925 6.855 -1.044 1.00 87.00 170 LEU A O 1
ATOM 1320 N N . ARG A 1 171 ? 7.811 8.348 0.632 1.00 86.50 171 ARG A N 1
ATOM 1321 C CA . ARG A 1 171 ? 9.262 8.610 0.678 1.00 86.50 171 ARG A CA 1
ATOM 1322 C C . ARG A 1 171 ? 10.077 7.353 0.988 1.00 86.50 171 ARG A C 1
ATOM 1324 O O . ARG A 1 171 ? 11.122 7.137 0.389 1.00 86.50 171 ARG A O 1
ATOM 1331 N N . SER A 1 172 ? 9.599 6.500 1.895 1.00 88.62 172 SER A N 1
ATOM 1332 C CA . SER A 1 172 ? 10.287 5.240 2.212 1.00 88.62 172 SER A CA 1
ATOM 1333 C C . SER A 1 172 ? 10.284 4.245 1.043 1.00 88.62 172 SER A C 1
ATOM 1335 O O . SER A 1 172 ? 11.255 3.511 0.852 1.00 88.62 172 SER A O 1
ATOM 1337 N N . LEU A 1 173 ? 9.219 4.234 0.231 1.00 92.19 173 LEU A N 1
ATOM 1338 C CA . LEU A 1 173 ? 9.141 3.419 -0.982 1.00 92.19 173 LEU A CA 1
ATOM 1339 C C . LEU A 1 173 ? 10.082 3.940 -2.067 1.00 92.19 173 LEU A C 1
ATOM 1341 O O . LEU A 1 173 ? 10.757 3.134 -2.697 1.00 92.19 173 LEU A O 1
ATOM 1345 N N . GLU A 1 174 ? 10.164 5.260 -2.242 1.00 91.50 174 GLU A N 1
ATOM 1346 C CA . GLU A 1 174 ? 11.129 5.907 -3.138 1.00 91.50 174 GLU A CA 1
ATOM 1347 C C . GLU A 1 174 ? 12.569 5.538 -2.755 1.00 91.50 174 GLU A C 1
ATOM 1349 O O . GLU A 1 174 ? 13.312 5.007 -3.577 1.00 91.50 174 GLU A O 1
ATOM 1354 N N . GLU A 1 175 ? 12.927 5.674 -1.474 1.00 92.19 175 GLU A N 1
ATOM 1355 C CA . GLU A 1 175 ? 14.258 5.306 -0.981 1.00 92.19 175 GLU A CA 1
ATOM 1356 C C . GLU A 1 175 ? 14.558 3.810 -1.184 1.00 92.19 175 GLU A C 1
ATOM 1358 O O . GLU A 1 175 ? 15.680 3.417 -1.519 1.00 92.19 175 GLU A O 1
ATOM 1363 N N . THR A 1 176 ? 13.556 2.950 -0.992 1.00 91.75 176 THR A N 1
ATOM 1364 C CA . THR A 1 176 ? 13.705 1.508 -1.221 1.00 91.75 176 THR A CA 1
ATOM 1365 C C . THR A 1 176 ? 13.905 1.208 -2.705 1.00 91.75 176 THR A C 1
ATOM 1367 O O . THR A 1 176 ? 14.798 0.435 -3.052 1.00 91.75 176 THR A O 1
ATOM 1370 N N . ALA A 1 177 ? 13.129 1.846 -3.584 1.00 92.62 177 ALA A N 1
ATOM 1371 C CA . ALA A 1 177 ? 13.268 1.708 -5.027 1.00 92.62 177 ALA A CA 1
ATOM 1372 C C . ALA A 1 177 ? 14.672 2.135 -5.481 1.00 92.62 177 ALA A C 1
ATOM 1374 O O . ALA A 1 177 ? 15.360 1.356 -6.141 1.00 92.62 177 ALA A O 1
ATOM 1375 N N . ASP A 1 178 ? 15.157 3.293 -5.032 1.00 92.69 178 ASP A N 1
ATOM 1376 C CA . ASP A 1 178 ? 16.504 3.779 -5.346 1.00 92.69 178 ASP A CA 1
ATOM 1377 C C . ASP A 1 178 ? 17.599 2.807 -4.898 1.00 92.69 178 ASP A C 1
ATOM 1379 O O . ASP A 1 178 ? 18.519 2.503 -5.665 1.00 92.69 178 ASP A O 1
ATOM 1383 N N . LYS A 1 179 ? 17.480 2.244 -3.688 1.00 92.00 179 LYS A N 1
ATOM 1384 C CA . LYS A 1 179 ? 18.410 1.215 -3.196 1.00 92.00 179 LYS A CA 1
ATOM 1385 C C . LYS A 1 179 ? 18.393 -0.030 -4.079 1.00 92.00 179 LYS A C 1
ATOM 1387 O O . LYS A 1 179 ? 19.462 -0.526 -4.440 1.00 92.00 179 LYS A O 1
ATOM 1392 N N . THR A 1 180 ? 17.212 -0.517 -4.462 1.00 94.00 180 THR A N 1
ATOM 1393 C CA . THR A 1 180 ? 17.098 -1.698 -5.334 1.00 94.00 180 THR A CA 1
ATOM 1394 C C . THR A 1 180 ? 17.668 -1.442 -6.729 1.00 94.00 180 THR A C 1
ATOM 1396 O O . THR A 1 180 ? 18.409 -2.277 -7.246 1.00 94.00 180 THR A O 1
ATOM 1399 N N . PHE A 1 181 ? 17.430 -0.265 -7.317 1.00 92.69 181 PHE A N 1
ATOM 1400 C CA . PHE A 1 181 ? 18.011 0.103 -8.608 1.00 92.69 181 PHE A CA 1
ATOM 1401 C C . PHE A 1 181 ? 19.531 0.247 -8.535 1.00 92.69 181 PHE A C 1
ATOM 1403 O O . PHE A 1 181 ? 20.232 -0.198 -9.445 1.00 92.69 181 PHE A O 1
ATOM 1410 N N . ALA A 1 182 ? 20.064 0.826 -7.457 1.00 90.75 182 ALA A N 1
ATOM 1411 C CA . ALA A 1 182 ? 21.505 0.919 -7.248 1.00 90.75 182 ALA A CA 1
ATOM 1412 C C . ALA A 1 182 ? 22.152 -0.473 -7.151 1.00 90.75 182 ALA A C 1
ATOM 1414 O O . ALA A 1 182 ? 23.163 -0.725 -7.808 1.00 90.75 182 ALA A O 1
ATOM 1415 N N . GLN A 1 183 ? 21.542 -1.395 -6.400 1.00 89.88 183 GLN A N 1
ATOM 1416 C CA . GLN A 1 183 ? 22.000 -2.785 -6.302 1.00 89.88 183 GLN A CA 1
ATOM 1417 C C . GLN A 1 183 ? 21.932 -3.506 -7.651 1.00 89.88 183 GLN A C 1
ATOM 1419 O O . GLN A 1 183 ? 22.893 -4.165 -8.043 1.00 89.88 183 GLN A O 1
ATOM 1424 N N . MET A 1 184 ? 20.841 -3.336 -8.400 1.00 89.25 184 MET A N 1
ATOM 1425 C CA . MET A 1 184 ? 20.695 -3.922 -9.731 1.00 89.25 184 MET A CA 1
ATOM 1426 C C . MET A 1 184 ? 21.778 -3.415 -10.689 1.00 89.25 184 MET A C 1
ATOM 1428 O O . MET A 1 184 ? 22.407 -4.218 -11.373 1.00 89.25 184 MET A O 1
ATOM 1432 N N . ARG A 1 185 ? 22.061 -2.104 -10.701 1.00 85.38 185 ARG A N 1
ATOM 1433 C CA . ARG A 1 185 ? 23.157 -1.536 -11.507 1.00 85.38 185 ARG A CA 1
ATOM 1434 C C . ARG A 1 185 ? 24.504 -2.146 -11.131 1.00 85.38 185 ARG A C 1
ATOM 1436 O O . ARG A 1 185 ? 25.266 -2.510 -12.018 1.00 85.38 185 ARG A O 1
ATOM 1443 N N . GLN A 1 186 ? 24.784 -2.307 -9.837 1.00 85.31 186 GLN A N 1
ATOM 1444 C CA . GLN A 1 186 ? 26.016 -2.952 -9.377 1.00 85.31 186 GLN A CA 1
ATOM 1445 C C . GLN A 1 186 ? 26.115 -4.411 -9.836 1.00 85.31 186 GLN A C 1
ATOM 1447 O O . GLN A 1 186 ? 27.187 -4.833 -10.265 1.00 85.31 186 GLN A O 1
ATOM 1452 N N . MET A 1 187 ? 25.012 -5.165 -9.792 1.00 81.94 187 MET A N 1
ATOM 1453 C CA . MET A 1 187 ? 24.965 -6.540 -10.295 1.00 81.94 187 MET A CA 1
ATOM 1454 C C . MET A 1 187 ? 25.211 -6.599 -11.800 1.00 81.94 187 MET A C 1
ATOM 1456 O O . MET A 1 187 ? 26.040 -7.391 -12.236 1.00 81.94 187 MET A O 1
ATOM 1460 N N . VAL A 1 188 ? 24.555 -5.735 -12.582 1.00 80.94 188 VAL A N 1
ATOM 1461 C CA . VAL A 1 188 ? 24.782 -5.637 -14.031 1.00 80.94 188 VAL A CA 1
ATOM 1462 C C . VAL A 1 188 ? 26.257 -5.362 -14.302 1.00 80.94 188 VAL A C 1
ATOM 1464 O O . VAL A 1 188 ? 26.902 -6.159 -14.970 1.00 80.94 188 VAL A O 1
ATOM 1467 N N . THR A 1 189 ? 26.844 -4.330 -13.692 1.00 76.44 189 THR A N 1
ATOM 1468 C CA . THR A 1 189 ? 28.267 -4.015 -13.888 1.00 76.44 189 THR A CA 1
ATOM 1469 C C . THR A 1 189 ? 29.197 -5.150 -13.438 1.00 76.44 189 THR A C 1
ATOM 1471 O O . THR A 1 189 ? 30.244 -5.367 -14.046 1.00 76.44 189 THR A O 1
ATOM 1474 N N . ALA A 1 190 ? 28.852 -5.895 -12.385 1.00 77.38 190 ALA A N 1
ATOM 1475 C CA . ALA A 1 190 ? 29.637 -7.048 -11.942 1.00 77.38 190 ALA A CA 1
ATOM 1476 C C . ALA A 1 190 ? 29.577 -8.210 -12.948 1.00 77.38 190 ALA A C 1
ATOM 1478 O O . ALA A 1 190 ? 30.615 -8.791 -13.261 1.00 77.38 190 ALA A O 1
ATOM 1479 N N . VAL A 1 191 ? 28.393 -8.504 -13.497 1.00 72.44 191 VAL A N 1
ATOM 1480 C CA . VAL A 1 191 ? 28.205 -9.497 -14.569 1.00 72.44 191 VAL A CA 1
ATOM 1481 C C . VAL A 1 191 ? 28.966 -9.078 -15.826 1.00 72.44 191 VAL A C 1
ATOM 1483 O O . VAL A 1 191 ? 29.662 -9.891 -16.428 1.00 72.44 191 VAL A O 1
ATOM 1486 N N . GLU A 1 192 ? 28.915 -7.796 -16.184 1.00 66.00 192 GLU A N 1
ATOM 1487 C CA . GLU A 1 192 ? 29.644 -7.255 -17.331 1.00 66.00 192 GLU A CA 1
ATOM 1488 C C . GLU A 1 192 ? 31.163 -7.369 -17.185 1.00 66.00 192 GLU A C 1
ATOM 1490 O O . GLU A 1 192 ? 31.846 -7.610 -18.173 1.00 66.00 192 GLU A O 1
ATOM 1495 N N . ARG A 1 193 ? 31.706 -7.223 -15.970 1.00 65.38 193 ARG A N 1
ATOM 1496 C CA . ARG A 1 193 ? 33.150 -7.367 -15.710 1.00 65.38 193 ARG A CA 1
ATOM 1497 C C . ARG A 1 193 ? 33.635 -8.812 -15.769 1.00 65.38 193 ARG A C 1
ATOM 1499 O O . ARG A 1 193 ? 34.811 -9.039 -16.035 1.00 65.38 193 ARG A O 1
ATOM 1506 N N . LEU A 1 194 ? 32.756 -9.775 -15.496 1.00 66.88 194 LEU A N 1
ATOM 1507 C CA . LEU A 1 194 ? 33.073 -11.203 -15.566 1.00 66.88 194 LEU A CA 1
ATOM 1508 C C . LEU A 1 194 ? 33.032 -11.742 -17.005 1.00 66.88 194 LEU A C 1
ATOM 1510 O O . LEU A 1 194 ? 33.571 -12.816 -17.262 1.00 66.88 194 LEU A O 1
ATOM 1514 N N . ALA A 1 195 ? 32.440 -11.001 -17.945 1.00 58.84 195 ALA A N 1
ATOM 1515 C CA . ALA A 1 195 ? 32.348 -11.373 -19.351 1.00 58.84 195 ALA A CA 1
ATOM 1516 C C . ALA A 1 195 ? 33.303 -10.532 -20.227 1.00 58.84 195 ALA A C 1
ATOM 1518 O O . ALA A 1 195 ? 33.046 -9.362 -20.495 1.00 58.84 195 ALA A O 1
ATOM 1519 N N . ALA A 1 196 ? 34.378 -11.134 -20.745 1.00 58.25 196 ALA A N 1
ATOM 1520 C CA . ALA A 1 196 ? 35.150 -10.600 -21.878 1.00 58.25 196 ALA A CA 1
ATOM 1521 C C . ALA A 1 196 ? 35.400 -11.732 -22.894 1.00 58.25 196 ALA A C 1
ATOM 1523 O O . ALA A 1 196 ? 35.734 -12.832 -22.450 1.00 58.25 196 ALA A O 1
ATOM 1524 N N . PRO A 1 197 ? 35.263 -11.530 -24.226 1.00 53.06 197 PRO A N 1
ATOM 1525 C CA . PRO A 1 197 ? 35.100 -10.284 -24.985 1.00 53.06 197 PRO A CA 1
ATOM 1526 C C . PRO A 1 197 ? 33.620 -9.989 -25.307 1.00 53.06 197 PRO A C 1
ATOM 1528 O O . PRO A 1 197 ? 33.017 -10.653 -26.144 1.00 53.06 197 PRO A O 1
ATOM 1531 N N . GLY A 1 198 ? 33.024 -9.000 -24.633 1.00 60.50 198 GLY A N 1
ATOM 1532 C CA . GLY A 1 198 ? 31.576 -8.745 -24.681 1.00 60.50 198 GLY A CA 1
ATOM 1533 C C . GLY A 1 198 ? 31.126 -7.546 -25.519 1.00 60.50 198 GLY A C 1
ATOM 1534 O O . GLY A 1 198 ? 29.941 -7.451 -25.809 1.00 60.50 198 GLY A O 1
ATOM 1535 N N . ASP A 1 199 ? 32.015 -6.640 -25.934 1.00 65.50 199 ASP A N 1
ATOM 1536 C CA . ASP A 1 199 ? 31.582 -5.380 -26.565 1.00 65.50 199 ASP A CA 1
ATOM 1537 C C . ASP A 1 199 ? 30.944 -5.595 -27.942 1.00 65.50 199 ASP A C 1
ATOM 1539 O O . ASP A 1 199 ? 29.933 -4.975 -28.255 1.00 65.50 199 ASP A O 1
ATOM 1543 N N . ALA A 1 200 ? 31.476 -6.525 -28.742 1.00 70.00 200 ALA A N 1
ATOM 1544 C CA . ALA A 1 200 ? 30.906 -6.851 -30.048 1.00 70.00 200 ALA A CA 1
ATOM 1545 C C . ALA A 1 200 ? 29.548 -7.560 -29.924 1.00 70.00 200 ALA A C 1
ATOM 1547 O O . ALA A 1 200 ? 28.631 -7.237 -30.669 1.00 70.00 200 ALA A O 1
ATOM 1548 N N . GLN A 1 201 ? 29.399 -8.477 -28.961 1.00 75.31 201 GLN A N 1
ATOM 1549 C CA . GLN A 1 201 ? 28.145 -9.206 -28.747 1.00 75.31 201 GLN A CA 1
ATOM 1550 C C . GLN A 1 201 ? 27.066 -8.312 -28.119 1.00 75.31 201 GLN A C 1
ATOM 1552 O O . GLN A 1 201 ? 25.902 -8.399 -28.493 1.00 75.31 201 GLN A O 1
ATOM 1557 N N . LYS A 1 202 ? 27.444 -7.403 -27.211 1.00 74.19 202 LYS A N 1
ATOM 1558 C CA . LYS A 1 202 ? 26.542 -6.369 -26.683 1.00 74.19 202 LYS A CA 1
ATOM 1559 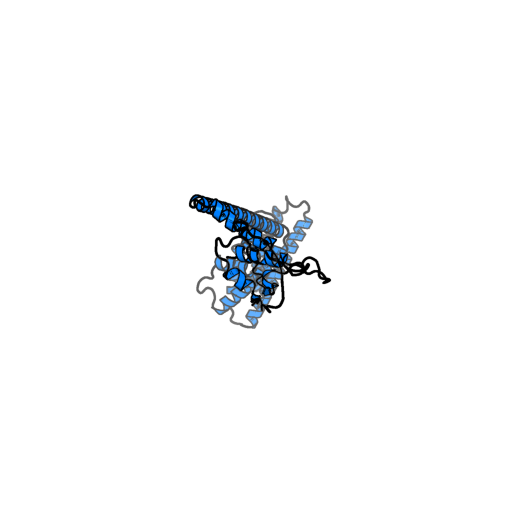C C . LYS A 1 202 ? 26.108 -5.401 -27.774 1.00 74.19 202 LYS A C 1
ATOM 1561 O O . LYS A 1 202 ? 24.915 -5.165 -27.916 1.00 74.19 202 LYS A O 1
ATOM 1566 N N . PHE A 1 203 ? 27.058 -4.899 -28.568 1.00 82.94 203 PHE A N 1
ATOM 1567 C CA . PHE A 1 203 ? 26.743 -4.062 -29.721 1.00 82.94 203 PHE A CA 1
ATOM 1568 C C . PHE A 1 203 ? 25.808 -4.794 -30.682 1.00 82.94 203 PHE A C 1
ATOM 1570 O O . PHE A 1 203 ? 24.846 -4.202 -31.150 1.00 82.94 203 PHE A O 1
ATOM 1577 N N . GLU A 1 204 ? 26.048 -6.078 -30.948 1.00 84.88 204 GLU A N 1
ATOM 1578 C CA . GLU A 1 204 ? 25.183 -6.888 -31.800 1.00 84.88 204 GLU A CA 1
ATOM 1579 C C . GLU A 1 204 ? 23.762 -7.002 -31.232 1.00 84.88 204 GLU A C 1
ATOM 1581 O O . GLU A 1 204 ? 22.810 -6.751 -31.966 1.00 84.88 204 GLU A O 1
ATOM 1586 N N . ILE A 1 205 ? 23.601 -7.296 -29.938 1.00 85.25 205 ILE A N 1
ATOM 1587 C CA . ILE A 1 205 ? 22.284 -7.357 -29.282 1.00 85.25 205 ILE A CA 1
ATOM 1588 C C . ILE A 1 205 ? 21.578 -5.996 -29.356 1.00 85.25 205 ILE A C 1
ATOM 1590 O O . ILE A 1 205 ? 20.444 -5.915 -29.823 1.00 85.25 205 ILE A O 1
ATOM 1594 N N . GLU A 1 206 ? 22.249 -4.913 -28.956 1.00 87.06 206 GLU A N 1
ATOM 1595 C CA . GLU A 1 206 ? 21.680 -3.559 -28.979 1.00 87.06 206 GLU A CA 1
ATOM 1596 C C . GLU A 1 206 ? 21.335 -3.099 -30.401 1.00 87.06 206 GLU A C 1
ATOM 1598 O O . GLU A 1 206 ? 20.303 -2.462 -30.628 1.00 87.06 206 GLU A O 1
ATOM 1603 N N . TYR A 1 207 ? 22.178 -3.441 -31.375 1.00 88.75 207 TYR A N 1
ATOM 1604 C CA . TYR A 1 207 ? 21.962 -3.119 -32.777 1.00 88.75 207 TYR A CA 1
ATOM 1605 C C . TYR A 1 207 ? 20.769 -3.887 -33.348 1.00 88.75 207 TYR A C 1
ATOM 1607 O O . TYR A 1 207 ? 19.931 -3.284 -34.019 1.00 88.75 207 TYR A O 1
ATOM 1615 N N . ARG A 1 208 ? 20.640 -5.185 -33.051 1.00 89.69 208 ARG A N 1
ATOM 1616 C CA . ARG A 1 208 ? 19.486 -6.004 -33.455 1.00 89.69 208 ARG A CA 1
ATOM 1617 C C . ARG A 1 208 ? 18.184 -5.467 -32.861 1.00 89.69 208 ARG A C 1
ATOM 1619 O O . ARG A 1 208 ? 17.214 -5.274 -33.595 1.00 89.69 208 ARG A O 1
ATOM 1626 N N . ASP A 1 209 ? 18.198 -5.102 -31.582 1.00 88.81 209 ASP A N 1
ATOM 1627 C CA . ASP A 1 209 ? 17.077 -4.442 -30.906 1.00 88.81 209 ASP A CA 1
ATOM 1628 C C . ASP A 1 209 ? 16.696 -3.115 -31.575 1.00 88.81 209 ASP A C 1
ATOM 1630 O O . ASP A 1 209 ? 15.515 -2.817 -31.784 1.00 88.81 209 ASP A O 1
ATOM 1634 N N . ALA A 1 210 ? 17.692 -2.296 -31.919 1.00 90.94 210 ALA A N 1
ATOM 1635 C CA . ALA A 1 210 ? 17.476 -1.034 -32.613 1.00 90.94 210 ALA A CA 1
ATOM 1636 C C . ALA A 1 210 ? 16.914 -1.253 -34.025 1.00 90.94 210 ALA A C 1
ATOM 1638 O O . ALA A 1 210 ? 16.053 -0.486 -34.462 1.00 90.94 210 ALA A O 1
ATOM 1639 N N . VAL A 1 211 ? 17.363 -2.294 -34.735 1.00 90.50 211 VAL A N 1
ATOM 1640 C CA . VAL A 1 211 ? 16.833 -2.668 -36.050 1.00 90.50 211 VAL A CA 1
ATOM 1641 C C . VAL A 1 211 ? 15.367 -3.076 -35.931 1.00 90.50 211 VAL A C 1
ATOM 1643 O O . VAL A 1 211 ? 14.539 -2.509 -36.640 1.00 90.50 211 VAL A O 1
ATOM 1646 N N . ALA A 1 212 ? 15.012 -3.962 -34.998 1.00 86.25 212 ALA A N 1
ATOM 1647 C CA . ALA A 1 212 ? 13.623 -4.366 -34.781 1.00 86.25 212 ALA A CA 1
ATOM 1648 C C . ALA A 1 212 ? 12.726 -3.158 -34.446 1.00 86.25 212 ALA A C 1
ATOM 1650 O O . ALA A 1 212 ? 11.726 -2.917 -35.119 1.00 86.25 212 ALA A O 1
ATOM 1651 N N . LYS A 1 213 ? 13.131 -2.307 -33.492 1.00 85.19 213 LYS A N 1
ATOM 1652 C CA . LYS A 1 213 ? 12.351 -1.119 -33.083 1.00 85.19 213 LYS A CA 1
ATOM 1653 C C . LYS A 1 213 ? 12.158 -0.098 -34.206 1.00 85.19 213 LYS A C 1
ATOM 1655 O O . LYS A 1 213 ? 11.085 0.490 -34.332 1.00 85.19 213 LYS A O 1
ATOM 1660 N N . ASN A 1 214 ? 13.194 0.146 -35.008 1.00 87.06 214 ASN A N 1
ATOM 1661 C CA . ASN A 1 214 ? 13.162 1.182 -36.043 1.00 87.06 214 ASN A CA 1
ATOM 1662 C C . ASN A 1 214 ? 12.615 0.677 -37.380 1.00 87.06 214 ASN A C 1
ATOM 1664 O O . ASN A 1 214 ? 12.164 1.477 -38.204 1.00 87.06 214 ASN A O 1
ATOM 1668 N N . PHE A 1 215 ? 12.653 -0.632 -37.629 1.00 86.25 215 PHE A N 1
ATOM 1669 C CA . PHE A 1 215 ? 12.269 -1.194 -38.914 1.00 86.25 215 PHE A CA 1
ATOM 1670 C C . PHE A 1 215 ? 11.013 -2.070 -38.871 1.00 86.25 215 PHE A C 1
ATOM 1672 O O . PHE A 1 215 ? 10.389 -2.206 -39.918 1.00 86.25 215 PHE A O 1
ATOM 1679 N N . ASP A 1 216 ? 10.539 -2.553 -37.728 1.00 83.50 216 ASP A N 1
ATOM 1680 C CA . ASP A 1 216 ? 9.324 -3.377 -37.674 1.00 83.50 216 ASP A CA 1
ATOM 1681 C C . ASP A 1 216 ? 8.020 -2.561 -37.612 1.00 83.50 216 ASP A C 1
ATOM 1683 O O . ASP A 1 216 ? 7.211 -2.677 -36.694 1.00 83.50 216 ASP A O 1
ATOM 1687 N N . PHE A 1 217 ? 7.811 -1.683 -38.599 1.00 85.00 217 PHE A N 1
ATOM 1688 C CA . PHE A 1 217 ? 6.519 -1.025 -38.794 1.00 85.00 217 PHE A CA 1
ATOM 1689 C C . PHE A 1 217 ? 6.261 -0.640 -40.254 1.00 85.00 217 PHE A C 1
ATOM 1691 O O . PHE A 1 217 ? 7.181 -0.264 -40.975 1.00 85.00 217 PHE A O 1
ATOM 1698 N N . ILE A 1 218 ? 5.010 -0.619 -40.696 1.00 80.12 218 ILE A N 1
ATOM 1699 C CA . ILE A 1 218 ? 4.593 -0.049 -41.981 1.00 80.12 218 ILE A CA 1
ATOM 1700 C C . ILE A 1 218 ? 3.544 1.038 -41.755 1.00 80.12 218 ILE A C 1
ATOM 1702 O O . ILE A 1 218 ? 2.660 0.885 -40.913 1.00 80.12 218 ILE A O 1
ATOM 1706 N N . ASP A 1 219 ? 3.663 2.144 -42.492 1.00 72.50 219 ASP A N 1
ATOM 1707 C CA . ASP A 1 219 ? 2.657 3.203 -42.502 1.00 72.50 219 ASP A CA 1
ATOM 1708 C C . ASP A 1 219 ? 1.623 2.890 -43.592 1.00 72.50 219 ASP A C 1
ATOM 1710 O O . ASP A 1 219 ? 1.961 2.762 -44.772 1.00 72.50 219 ASP A O 1
ATOM 1714 N N . LEU A 1 220 ? 0.352 2.772 -43.208 1.00 68.38 220 LEU A N 1
ATOM 1715 C CA . LEU A 1 220 ? -0.742 2.650 -44.170 1.00 68.38 220 LEU A CA 1
ATOM 1716 C C . LEU A 1 220 ? -1.044 4.014 -44.800 1.00 68.38 220 LEU A C 1
ATOM 1718 O O . LEU A 1 220 ? -1.549 4.935 -44.150 1.00 68.38 220 LEU A O 1
ATOM 1722 N N . PHE A 1 221 ? -0.758 4.127 -46.094 1.00 64.62 221 PHE A N 1
ATOM 1723 C CA . PHE A 1 221 ? -1.106 5.290 -46.905 1.00 64.62 221 PHE A CA 1
ATOM 1724 C C . PHE A 1 221 ? -2.474 5.080 -47.567 1.00 64.62 221 PHE A C 1
ATOM 1726 O O . PHE A 1 221 ? -2.770 3.995 -48.057 1.00 64.62 221 PHE A O 1
ATOM 1733 N N 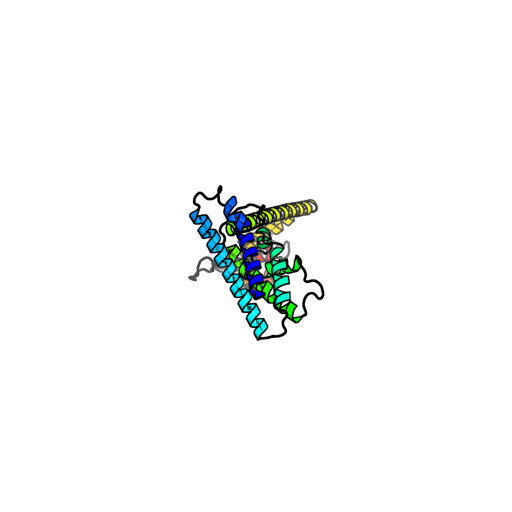. GLY A 1 222 ? -3.311 6.121 -47.599 1.00 62.91 222 GLY A N 1
ATOM 1734 C CA . GLY A 1 222 ? -4.605 6.091 -48.300 1.00 62.91 222 GLY A CA 1
ATOM 1735 C C . GLY A 1 222 ? -5.830 5.756 -47.443 1.00 62.91 222 GLY A C 1
ATOM 1736 O O . GLY A 1 222 ? -6.932 5.705 -47.979 1.00 62.91 222 GLY A O 1
ATOM 1737 N N . ILE A 1 223 ? -5.672 5.593 -46.126 1.00 69.12 223 ILE A N 1
ATOM 1738 C CA . ILE A 1 223 ? -6.791 5.436 -45.185 1.00 69.12 223 ILE A CA 1
ATOM 1739 C C . ILE A 1 223 ? -6.850 6.604 -44.193 1.00 69.12 223 ILE A C 1
ATOM 1741 O O . ILE A 1 223 ? -5.832 7.039 -43.642 1.00 69.12 223 ILE A O 1
ATOM 1745 N N . THR A 1 224 ? -8.058 7.121 -43.963 1.00 64.31 224 THR A N 1
ATOM 1746 C CA . THR A 1 224 ? -8.332 8.222 -43.025 1.00 64.31 224 THR A CA 1
ATOM 1747 C C . THR A 1 224 ? -8.387 7.689 -41.593 1.00 64.31 224 THR A C 1
ATOM 1749 O O . THR A 1 224 ? -9.435 7.667 -40.958 1.00 64.31 224 THR A O 1
ATOM 1752 N N . ILE A 1 225 ? -7.251 7.208 -41.093 1.00 74.00 225 ILE A N 1
ATOM 1753 C CA . ILE A 1 225 ? -7.089 6.752 -39.709 1.00 74.00 225 ILE A CA 1
ATOM 1754 C C . ILE A 1 225 ? -6.152 7.732 -38.973 1.00 74.00 225 ILE A C 1
ATOM 1756 O O . ILE A 1 225 ? -5.218 8.253 -39.596 1.00 74.00 225 ILE A O 1
ATOM 1760 N N . PRO A 1 226 ? -6.369 8.024 -37.672 1.00 73.12 226 PRO A N 1
ATOM 1761 C CA . PRO A 1 226 ? -5.438 8.806 -36.857 1.00 73.12 226 PRO A CA 1
ATOM 1762 C C . PRO A 1 226 ? -3.993 8.294 -36.954 1.00 73.12 226 PRO A C 1
ATOM 1764 O O . PRO A 1 226 ? -3.745 7.101 -37.103 1.00 73.12 226 PRO A O 1
ATOM 1767 N N . ARG A 1 227 ? -3.009 9.204 -36.886 1.00 64.06 227 ARG A N 1
ATOM 1768 C CA . ARG A 1 227 ? -1.579 8.889 -37.112 1.00 64.06 227 ARG A CA 1
ATOM 1769 C C . ARG A 1 227 ? -1.033 7.812 -36.168 1.00 64.06 227 ARG A C 1
ATOM 1771 O O .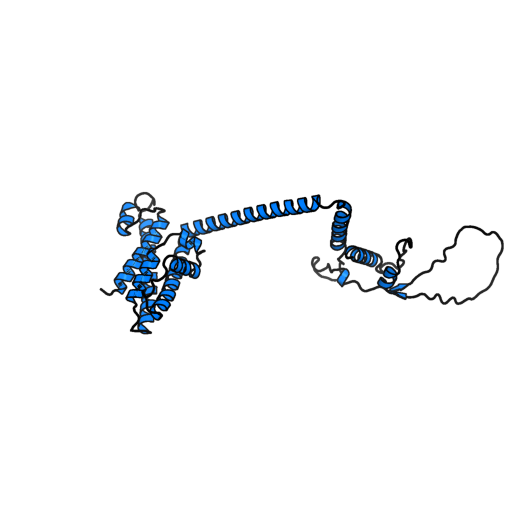 ARG A 1 227 ? -0.171 7.048 -36.584 1.00 64.06 227 ARG A O 1
ATOM 1778 N N . GLU A 1 228 ? -1.569 7.729 -34.957 1.00 67.62 228 GLU A N 1
ATOM 1779 C CA . GLU A 1 228 ? -1.196 6.742 -33.936 1.00 67.62 228 GLU A CA 1
ATOM 1780 C C . GLU A 1 228 ? -1.614 5.307 -34.293 1.00 67.62 228 GLU A C 1
ATOM 1782 O O . GLU A 1 228 ? -0.927 4.366 -33.919 1.00 67.62 228 GLU A O 1
ATOM 1787 N N . LEU A 1 229 ? -2.686 5.137 -35.074 1.00 62.28 229 LEU A N 1
ATOM 1788 C CA . LEU A 1 229 ? -3.230 3.834 -35.478 1.00 62.28 229 LEU A CA 1
ATOM 1789 C C . LEU A 1 229 ? -2.786 3.414 -36.894 1.00 62.28 229 LEU A C 1
ATOM 1791 O O . LEU A 1 229 ? -3.291 2.437 -37.438 1.00 62.28 229 LEU A O 1
ATOM 1795 N N . ARG A 1 230 ? -1.874 4.167 -37.528 1.00 66.19 230 ARG A N 1
ATOM 1796 C CA . ARG A 1 230 ? -1.387 3.894 -38.896 1.00 66.19 230 ARG A CA 1
ATOM 1797 C C . ARG A 1 230 ? -0.142 3.014 -38.963 1.00 66.19 230 ARG A C 1
ATOM 1799 O O . ARG A 1 230 ? 0.214 2.608 -40.067 1.00 66.19 230 ARG A O 1
ATOM 1806 N N . ARG A 1 231 ? 0.495 2.730 -37.823 1.00 67.00 231 ARG A N 1
ATOM 1807 C CA . ARG A 1 231 ? 1.690 1.884 -37.734 1.00 67.00 231 ARG A CA 1
ATOM 1808 C C . ARG A 1 231 ? 1.300 0.460 -37.366 1.00 67.00 231 ARG A C 1
ATOM 1810 O O . ARG A 1 231 ? 0.860 0.217 -36.248 1.00 67.00 231 ARG A O 1
ATOM 1817 N N . PHE A 1 232 ? 1.503 -0.459 -38.298 1.00 74.38 232 PHE A N 1
ATOM 1818 C CA . PHE A 1 232 ? 1.338 -1.900 -38.086 1.00 74.38 232 PHE A CA 1
ATOM 1819 C C . PHE A 1 232 ? 2.699 -2.581 -38.113 1.00 74.38 232 PHE A C 1
ATOM 1821 O O . PHE A 1 232 ? 3.573 -2.102 -38.832 1.00 74.38 232 PHE A O 1
ATOM 1828 N N . GLN A 1 233 ? 2.882 -3.674 -37.368 1.00 80.31 233 GLN A N 1
ATOM 1829 C CA . GLN A 1 233 ? 4.125 -4.449 -37.425 1.00 80.31 233 GLN A CA 1
ATOM 1830 C C . GLN A 1 233 ? 4.322 -4.989 -38.841 1.00 80.31 233 GLN A C 1
ATOM 1832 O O . GLN A 1 233 ? 3.391 -5.513 -39.458 1.00 80.31 233 GLN A O 1
ATOM 1837 N N . LEU A 1 234 ? 5.525 -4.807 -39.383 1.00 78.69 234 LEU A N 1
ATOM 1838 C CA . LEU A 1 234 ? 5.834 -5.279 -40.727 1.00 78.69 234 LEU A CA 1
ATOM 1839 C C . LEU A 1 234 ? 5.879 -6.809 -40.749 1.00 78.69 234 LEU A C 1
ATOM 1841 O O . LEU A 1 234 ? 5.470 -7.400 -41.745 1.00 78.69 234 LEU A O 1
ATOM 1845 N N . THR A 1 235 ? 6.321 -7.433 -39.656 1.00 75.88 235 THR A N 1
ATOM 1846 C CA . THR A 1 235 ? 6.351 -8.891 -39.489 1.00 75.88 235 THR A CA 1
ATOM 1847 C C . THR A 1 235 ? 4.966 -9.525 -39.673 1.00 75.88 235 THR A C 1
ATOM 1849 O O . THR A 1 235 ? 4.850 -10.514 -40.392 1.00 75.88 235 THR A O 1
ATOM 1852 N N . ASP A 1 236 ? 3.910 -8.910 -39.129 1.00 75.62 236 ASP A N 1
ATOM 1853 C CA . ASP A 1 236 ? 2.529 -9.412 -39.232 1.00 75.62 236 ASP A CA 1
ATOM 1854 C C . ASP A 1 236 ? 1.868 -9.103 -40.584 1.00 75.62 236 ASP A C 1
ATOM 1856 O O . ASP A 1 236 ? 0.974 -9.818 -41.037 1.00 75.62 236 ASP A O 1
ATOM 1860 N N . ALA A 1 237 ? 2.277 -8.006 -41.227 1.00 71.00 237 ALA A N 1
ATOM 1861 C CA . ALA A 1 237 ? 1.647 -7.492 -42.443 1.00 71.00 237 ALA A CA 1
ATOM 1862 C C . ALA A 1 237 ? 2.358 -7.915 -43.743 1.00 71.00 237 ALA A C 1
ATOM 1864 O O . ALA A 1 237 ? 1.882 -7.588 -44.835 1.00 71.00 237 ALA A O 1
ATOM 1865 N N . PHE A 1 238 ? 3.509 -8.589 -43.660 1.00 77.81 238 PHE A N 1
ATOM 1866 C CA . PHE A 1 238 ? 4.268 -8.998 -44.838 1.00 77.81 238 PHE A CA 1
ATOM 1867 C C . PHE A 1 238 ? 3.605 -10.186 -45.543 1.00 77.81 238 PHE A C 1
ATOM 1869 O O . PHE A 1 238 ? 3.432 -11.261 -44.975 1.00 77.81 238 PHE A O 1
ATOM 1876 N N . VAL A 1 239 ? 3.277 -9.999 -46.821 1.00 79.38 239 VAL A N 1
ATOM 1877 C CA . VAL A 1 239 ? 2.838 -11.077 -47.712 1.00 79.38 239 VAL A CA 1
ATOM 1878 C C . VAL A 1 239 ? 4.027 -11.499 -48.561 1.00 79.38 239 VAL A C 1
ATOM 1880 O O . VAL A 1 239 ? 4.641 -10.655 -49.222 1.00 79.38 239 VAL A O 1
ATOM 1883 N N . SER A 1 240 ? 4.338 -12.796 -48.546 1.00 78.69 240 SER A N 1
ATOM 1884 C CA . SER A 1 240 ? 5.484 -13.336 -49.275 1.00 78.69 240 SER A CA 1
ATOM 1885 C C . SER A 1 240 ? 5.414 -13.018 -50.772 1.00 78.69 240 SER A C 1
ATOM 1887 O O . SER A 1 240 ? 4.359 -13.091 -51.410 1.00 78.69 240 SER A O 1
ATOM 1889 N N . LEU A 1 241 ? 6.562 -12.627 -51.324 1.00 83.25 241 LEU A N 1
ATOM 1890 C CA . LEU A 1 241 ? 6.723 -12.255 -52.723 1.00 83.25 241 LEU A CA 1
ATOM 1891 C C . LEU A 1 241 ? 7.396 -13.390 -53.494 1.00 83.25 241 LEU A C 1
ATOM 1893 O O . LEU A 1 241 ? 8.373 -13.978 -53.030 1.00 83.25 241 LEU A O 1
ATOM 1897 N N . ASN A 1 242 ? 6.933 -13.619 -54.721 1.00 83.88 242 ASN A N 1
ATOM 1898 C CA . ASN A 1 242 ? 7.595 -14.524 -55.654 1.00 83.88 242 ASN A CA 1
ATOM 1899 C C . ASN A 1 242 ? 8.743 -13.801 -56.366 1.00 83.88 242 ASN A C 1
ATOM 1901 O O . ASN A 1 242 ? 8.567 -12.721 -56.935 1.00 83.88 242 ASN A O 1
ATOM 1905 N N . LEU A 1 243 ? 9.918 -14.417 -56.353 1.00 82.31 243 LEU A N 1
ATOM 1906 C CA . LEU A 1 243 ? 11.120 -13.969 -57.032 1.00 82.31 243 LEU A CA 1
ATOM 1907 C C . LEU A 1 243 ? 11.388 -14.850 -58.250 1.00 82.31 243 LEU A C 1
ATOM 1909 O O . LEU A 1 243 ? 11.290 -16.073 -58.199 1.00 82.31 243 LEU A O 1
ATOM 1913 N N . GLN A 1 244 ? 11.782 -14.207 -59.343 1.00 83.25 244 GLN A N 1
ATOM 1914 C CA . GLN A 1 244 ? 12.201 -14.873 -60.568 1.00 83.25 244 GLN A CA 1
ATOM 1915 C C . GLN A 1 244 ? 13.723 -14.788 -60.679 1.00 83.25 244 GLN A C 1
ATOM 1917 O O . GLN A 1 244 ? 14.300 -13.694 -60.660 1.00 83.25 244 GLN A O 1
ATOM 1922 N N . ARG A 1 245 ? 14.398 -15.934 -60.794 1.00 76.00 245 ARG A N 1
ATOM 1923 C CA . ARG A 1 245 ? 15.857 -15.956 -60.934 1.00 76.00 245 ARG A CA 1
ATOM 1924 C C . ARG A 1 245 ? 16.253 -15.540 -62.350 1.00 76.00 245 ARG A C 1
ATOM 1926 O O . ARG A 1 245 ? 15.991 -16.249 -63.314 1.00 76.00 245 ARG A O 1
ATOM 1933 N N . SER A 1 246 ? 16.952 -14.413 -62.473 1.00 70.06 246 SER A N 1
ATOM 1934 C CA . SER A 1 246 ? 17.604 -14.019 -63.724 1.00 70.06 246 SER A CA 1
ATOM 1935 C C . SER A 1 246 ? 19.067 -14.455 -63.682 1.00 70.06 246 SER A C 1
ATOM 1937 O O . SER A 1 246 ? 19.892 -13.838 -63.008 1.00 70.06 246 SER A O 1
ATOM 1939 N N . LEU A 1 247 ? 19.393 -15.548 -64.375 1.00 62.19 247 LEU A N 1
ATOM 1940 C CA . LEU A 1 247 ? 20.782 -15.919 -64.626 1.00 62.19 247 LEU A CA 1
ATOM 1941 C C . LEU A 1 247 ? 21.343 -14.940 -65.661 1.00 62.19 247 LEU A C 1
ATOM 1943 O O . LEU A 1 247 ? 21.096 -15.072 -66.855 1.00 62.19 247 LEU A O 1
ATOM 1947 N N . THR A 1 248 ? 22.087 -13.928 -65.219 1.00 53.19 248 THR A N 1
ATOM 1948 C CA . THR A 1 248 ? 22.910 -13.156 -66.152 1.00 53.19 248 THR A CA 1
ATOM 1949 C C . THR A 1 248 ? 24.075 -14.045 -66.591 1.00 53.19 248 THR A C 1
ATOM 1951 O O . THR A 1 248 ? 24.839 -14.462 -65.717 1.00 53.19 248 THR A O 1
ATOM 1954 N N . PRO A 1 249 ? 24.265 -14.343 -67.889 1.00 46.38 249 PRO A N 1
ATOM 1955 C CA . PRO A 1 249 ? 25.438 -15.081 -68.333 1.00 46.38 249 PRO A CA 1
ATOM 1956 C C . PRO A 1 249 ? 26.679 -14.229 -68.056 1.00 46.38 249 PRO A C 1
ATOM 1958 O O . PRO A 1 249 ? 26.884 -13.172 -68.658 1.00 46.38 249 PRO A O 1
ATOM 1961 N N . THR A 1 250 ? 27.494 -14.666 -67.100 1.00 41.97 250 THR A N 1
ATOM 1962 C CA . THR A 1 250 ? 28.754 -14.023 -66.728 1.00 41.97 250 THR A CA 1
ATOM 1963 C C . THR A 1 250 ? 29.722 -14.106 -67.911 1.00 41.97 250 THR A C 1
ATOM 1965 O O . THR A 1 250 ? 30.412 -15.104 -68.099 1.00 41.97 250 THR A O 1
ATOM 1968 N N . LYS A 1 251 ? 29.775 -13.068 -68.754 1.00 44.12 251 LYS A N 1
ATOM 1969 C CA . LYS A 1 251 ? 30.809 -12.949 -69.791 1.00 44.12 251 LYS A CA 1
ATOM 1970 C C . LYS A 1 251 ? 32.146 -12.626 -69.117 1.00 44.12 251 LYS A C 1
ATOM 1972 O O . LYS A 1 251 ? 32.398 -11.478 -68.765 1.00 44.12 251 LYS A O 1
ATOM 1977 N N . ASN A 1 252 ? 33.005 -13.632 -68.955 1.00 35.75 252 ASN A N 1
ATOM 1978 C CA . ASN A 1 252 ? 34.418 -13.446 -68.615 1.00 35.75 252 ASN A CA 1
ATOM 1979 C C . ASN A 1 252 ? 35.123 -12.623 -69.715 1.00 35.75 252 ASN A C 1
ATOM 1981 O O . ASN A 1 252 ? 35.152 -13.071 -70.865 1.00 35.75 252 ASN A O 1
ATOM 1985 N N . PRO A 1 253 ? 35.754 -11.471 -69.414 1.00 42.59 253 PRO A N 1
ATOM 1986 C CA . PRO A 1 253 ? 36.538 -10.728 -70.389 1.00 42.59 253 PRO A CA 1
ATOM 1987 C C . PRO A 1 253 ? 38.002 -11.186 -70.329 1.00 42.59 253 PRO A C 1
ATOM 1989 O O . PRO A 1 253 ? 38.882 -10.438 -69.919 1.00 42.59 253 PRO A O 1
ATOM 1992 N N . ALA A 1 254 ? 38.292 -12.431 -70.713 1.00 45.81 254 ALA A N 1
ATOM 1993 C CA . ALA A 1 254 ? 39.674 -12.867 -70.912 1.00 45.81 254 ALA A CA 1
ATOM 1994 C C . ALA A 1 254 ? 39.767 -14.007 -71.938 1.00 45.81 254 ALA A C 1
ATOM 1996 O O . ALA A 1 254 ? 39.366 -15.133 -71.672 1.00 45.81 254 ALA A O 1
ATOM 1997 N N . ARG A 1 255 ? 40.385 -13.685 -73.086 1.00 45.94 255 ARG A N 1
ATOM 1998 C CA . ARG A 1 255 ? 40.850 -14.570 -74.176 1.00 45.94 255 ARG A CA 1
ATOM 1999 C C . ARG A 1 255 ? 39.789 -15.296 -75.021 1.00 45.94 255 ARG A C 1
ATOM 2001 O O . ARG A 1 255 ? 39.438 -16.438 -74.769 1.00 45.94 255 ARG A O 1
ATOM 2008 N N . SER A 1 256 ? 39.512 -14.739 -76.200 1.00 40.59 256 SER A N 1
ATOM 2009 C CA . SER A 1 256 ? 39.979 -15.321 -77.477 1.00 40.59 256 SER A CA 1
ATOM 2010 C C . SER A 1 256 ? 39.625 -14.411 -78.662 1.00 40.59 256 SER A C 1
ATOM 2012 O O . SER A 1 256 ? 38.527 -13.880 -78.782 1.00 40.59 256 SER A O 1
ATOM 2014 N N . LYS A 1 257 ? 40.618 -14.177 -79.525 1.00 44.16 257 LYS A N 1
ATOM 2015 C CA . LYS A 1 257 ? 40.491 -13.486 -80.814 1.00 44.16 257 LYS A CA 1
ATOM 2016 C C . LYS A 1 257 ? 39.890 -14.451 -81.846 1.00 44.16 257 LYS A C 1
ATOM 2018 O O . LYS A 1 257 ? 40.505 -15.494 -82.053 1.00 44.16 257 LYS A O 1
ATOM 2023 N N . LYS A 1 258 ? 38.852 -14.045 -82.591 1.00 38.19 258 LYS A N 1
ATOM 2024 C CA . LYS A 1 258 ? 38.819 -14.026 -84.077 1.00 38.19 258 LYS A CA 1
ATOM 2025 C C . LYS A 1 258 ? 37.462 -13.541 -84.636 1.00 38.19 258 LYS A C 1
ATOM 2027 O O . LYS A 1 258 ? 36.410 -13.907 -84.141 1.00 38.19 258 LYS A O 1
ATOM 2032 N N . ARG A 1 259 ? 37.581 -12.698 -85.674 1.00 37.12 259 ARG A N 1
ATOM 2033 C CA . ARG A 1 259 ? 36.657 -12.332 -86.783 1.00 37.12 259 ARG A CA 1
ATOM 2034 C C . ARG A 1 259 ? 35.735 -13.503 -87.211 1.00 37.12 259 ARG A C 1
ATOM 2036 O O . ARG A 1 259 ? 36.222 -14.621 -87.121 1.00 37.12 259 ARG A O 1
ATOM 2043 N N . GLN A 1 260 ? 34.518 -13.402 -87.767 1.00 38.88 260 GLN A N 1
ATOM 2044 C CA . GLN A 1 260 ? 33.654 -12.382 -88.419 1.00 38.88 260 GLN A CA 1
ATOM 2045 C C . GLN A 1 260 ? 32.203 -13.005 -88.548 1.00 38.88 260 GLN A C 1
ATOM 2047 O O . GLN A 1 260 ? 32.028 -14.087 -87.992 1.00 38.88 260 GLN A O 1
ATOM 2052 N N . PRO A 1 261 ? 31.176 -12.367 -89.173 1.00 51.06 261 PRO A N 1
ATOM 2053 C CA . PRO A 1 261 ? 29.742 -12.472 -88.809 1.00 51.06 261 PRO A CA 1
ATOM 2054 C C . PRO A 1 261 ? 28.859 -13.392 -89.697 1.00 51.06 261 PRO A C 1
ATOM 2056 O O . PRO A 1 261 ? 29.377 -14.021 -90.610 1.00 51.06 261 PRO A O 1
ATOM 2059 N N . GLU A 1 262 ? 27.533 -13.337 -89.438 1.00 37.00 262 GLU A N 1
ATOM 2060 C CA . GLU A 1 262 ? 26.362 -13.938 -90.142 1.00 37.00 262 GLU A CA 1
ATOM 2061 C C . GLU A 1 262 ? 26.072 -15.413 -89.806 1.00 37.00 262 GLU A C 1
ATOM 2063 O O . GLU A 1 262 ? 26.994 -16.206 -89.694 1.00 37.00 262 GLU A O 1
ATOM 2068 N N . SER A 1 263 ? 24.841 -15.898 -89.616 1.00 34.19 263 SER A N 1
ATOM 2069 C CA . SER A 1 263 ? 23.469 -15.365 -89.666 1.00 34.19 263 SER A CA 1
ATOM 2070 C C . SER A 1 263 ? 22.515 -16.454 -89.110 1.00 34.19 263 SER A C 1
ATOM 2072 O O . SER A 1 263 ? 22.890 -17.622 -89.039 1.00 34.19 263 SER A O 1
ATOM 2074 N N . THR A 1 264 ? 21.266 -16.064 -88.820 1.00 31.64 264 THR A N 1
ATOM 2075 C CA . THR A 1 264 ? 20.052 -16.918 -88.861 1.00 31.64 264 THR A CA 1
ATOM 2076 C C . THR A 1 264 ? 19.626 -17.675 -87.587 1.00 31.64 264 THR A C 1
ATOM 2078 O O . THR A 1 264 ? 20.147 -18.724 -87.242 1.00 31.64 264 THR A O 1
ATOM 2081 N N . GLU A 1 265 ? 18.628 -17.062 -86.940 1.00 36.16 265 GLU A N 1
ATOM 2082 C CA . GLU A 1 265 ? 17.328 -17.591 -86.479 1.00 36.16 265 GLU A CA 1
ATOM 2083 C C . GLU A 1 265 ? 17.202 -18.825 -85.563 1.00 36.16 265 GLU A C 1
ATOM 2085 O O . GLU A 1 265 ? 17.652 -19.928 -85.849 1.00 36.16 265 GLU A O 1
ATOM 2090 N N . THR A 1 266 ? 16.354 -18.592 -84.547 1.00 39.72 266 THR A N 1
ATOM 2091 C CA . THR A 1 266 ? 15.470 -19.528 -83.831 1.00 39.72 266 THR A CA 1
ATOM 2092 C C . THR A 1 266 ? 16.117 -20.645 -83.030 1.00 39.72 266 THR A C 1
ATOM 2094 O O . THR A 1 266 ? 16.227 -21.766 -83.502 1.00 39.72 266 THR A O 1
ATOM 2097 N N . ASP A 1 267 ? 16.343 -20.357 -81.748 1.00 33.78 267 ASP A N 1
ATOM 2098 C CA . ASP A 1 267 ? 16.152 -21.350 -80.696 1.00 33.78 267 ASP A CA 1
ATOM 2099 C C . ASP A 1 267 ? 15.246 -20.749 -79.616 1.00 33.78 267 ASP A C 1
ATOM 2101 O O . ASP A 1 267 ? 15.577 -19.767 -78.946 1.00 33.78 267 ASP A O 1
ATOM 2105 N N . GLU A 1 268 ? 14.050 -21.326 -79.498 1.00 42.16 268 GLU A N 1
ATOM 2106 C CA . GLU A 1 268 ? 13.147 -21.162 -78.366 1.00 42.16 268 GLU A CA 1
ATOM 2107 C C . GLU A 1 268 ? 13.819 -21.730 -77.107 1.00 42.16 268 GLU A C 1
ATOM 2109 O O . GLU A 1 268 ? 13.517 -22.832 -76.648 1.00 42.16 268 GLU A O 1
ATOM 2114 N N . GLU A 1 269 ? 14.739 -20.976 -76.508 1.00 36.94 269 GLU A N 1
ATOM 2115 C CA . GLU A 1 269 ? 15.154 -21.241 -75.137 1.00 36.94 269 GLU A CA 1
ATOM 2116 C C . GLU A 1 269 ? 13.978 -20.874 -74.226 1.00 36.94 269 GLU A C 1
ATOM 2118 O O . GLU A 1 269 ? 13.805 -19.726 -73.806 1.00 36.94 269 GLU A O 1
ATOM 2123 N N . LYS A 1 270 ? 13.145 -21.875 -73.910 1.00 42.22 270 LYS A N 1
ATOM 2124 C CA . LYS A 1 270 ? 12.360 -21.901 -72.673 1.00 42.22 270 LYS A CA 1
ATOM 2125 C C . LYS A 1 270 ? 13.340 -21.703 -71.520 1.00 42.22 270 LYS A C 1
ATOM 2127 O O . LYS A 1 270 ? 13.889 -22.654 -70.974 1.00 42.22 270 LYS A O 1
ATOM 2132 N N . SER A 1 271 ? 13.592 -20.440 -71.193 1.00 44.50 271 SER A N 1
ATOM 2133 C CA . SER A 1 271 ? 14.237 -20.038 -69.960 1.00 44.50 271 SER A CA 1
ATOM 2134 C C . SER A 1 271 ? 13.353 -20.570 -68.845 1.00 44.50 271 SER A C 1
ATOM 2136 O O . SER A 1 271 ? 12.268 -20.040 -68.601 1.00 44.50 271 SER A O 1
ATOM 2138 N N . ASP A 1 272 ? 13.799 -21.664 -68.235 1.00 44.66 272 ASP A N 1
ATOM 2139 C CA . ASP A 1 272 ? 13.221 -22.265 -67.041 1.00 44.66 272 ASP A CA 1
ATOM 2140 C C . ASP A 1 272 ? 13.353 -21.240 -65.910 1.00 44.66 272 ASP A C 1
ATOM 2142 O O . ASP A 1 272 ? 14.315 -21.194 -65.139 1.00 44.66 272 ASP A O 1
ATOM 2146 N N . SER A 1 273 ? 12.434 -20.282 -65.909 1.00 59.28 273 SER A N 1
ATOM 2147 C CA . SER A 1 273 ? 12.417 -19.204 -64.947 1.00 59.28 273 SER A CA 1
ATOM 2148 C C . SER A 1 273 ? 11.646 -19.684 -63.738 1.00 59.28 273 SER A C 1
ATOM 2150 O O . SER A 1 273 ? 10.446 -19.459 -63.603 1.00 59.28 273 SER A O 1
ATOM 2152 N N . GLU A 1 274 ? 12.357 -20.426 -62.895 1.00 73.75 274 GLU A N 1
ATOM 2153 C CA . GLU A 1 274 ? 11.842 -20.937 -61.632 1.00 73.75 274 GLU A CA 1
ATOM 2154 C C . GLU A 1 274 ? 11.361 -19.743 -60.785 1.00 73.75 274 GLU A C 1
ATOM 2156 O O . GLU A 1 274 ? 12.155 -18.888 -60.369 1.00 73.75 274 GLU A O 1
ATOM 2161 N N . LEU A 1 275 ? 10.042 -19.651 -60.589 1.00 77.75 275 LEU A N 1
ATOM 2162 C CA . LEU A 1 275 ? 9.426 -18.735 -59.635 1.00 77.75 275 LEU A CA 1
ATOM 2163 C C . LEU A 1 275 ? 9.568 -19.357 -58.249 1.00 77.75 275 LEU A C 1
ATOM 2165 O O . LEU A 1 275 ? 9.037 -20.433 -57.985 1.00 77.75 275 LEU A O 1
ATOM 2169 N N . LEU A 1 276 ? 10.296 -18.679 -57.372 1.00 81.62 276 LEU A N 1
ATOM 2170 C CA . LEU A 1 276 ? 10.584 -19.137 -56.019 1.00 81.62 276 LEU A CA 1
ATOM 2171 C C . LEU A 1 276 ? 10.051 -18.129 -55.011 1.00 81.62 276 LEU A C 1
ATOM 2173 O O . LEU A 1 276 ? 10.115 -16.924 -55.241 1.00 81.62 276 LEU A O 1
ATOM 2177 N N . SER A 1 277 ? 9.582 -18.617 -53.867 1.00 84.25 277 SER A N 1
ATOM 2178 C CA . SER A 1 277 ? 9.280 -17.752 -52.725 1.00 84.25 277 SER A CA 1
ATOM 2179 C C . SER A 1 277 ? 10.541 -17.026 -52.262 1.00 84.25 277 SER A C 1
ATOM 2181 O O . SER A 1 277 ? 11.644 -17.577 -52.351 1.00 84.25 277 SER A O 1
ATOM 2183 N N . CYS A 1 278 ? 10.400 -15.810 -51.738 1.00 83.94 278 CYS A N 1
ATOM 2184 C CA . CYS A 1 278 ? 11.549 -15.043 -51.263 1.00 83.94 278 CYS A CA 1
ATOM 2185 C C . CYS A 1 278 ? 12.343 -15.775 -50.169 1.00 83.94 278 CYS A C 1
ATOM 2187 O O . CYS A 1 278 ? 13.571 -15.764 -50.191 1.00 83.94 278 CYS A O 1
ATOM 2189 N N . GLU A 1 279 ? 11.655 -16.446 -49.252 1.00 84.44 279 GLU A N 1
ATOM 2190 C CA . GLU A 1 279 ? 12.227 -17.245 -48.167 1.00 84.44 279 GLU A CA 1
ATOM 2191 C C . GLU A 1 279 ? 13.106 -18.364 -48.737 1.00 84.44 279 GLU A C 1
ATOM 2193 O O . GLU A 1 279 ? 14.279 -18.476 -48.397 1.00 84.44 279 GLU A O 1
ATOM 2198 N N . ALA A 1 280 ? 12.585 -19.105 -49.720 1.00 83.88 280 ALA A N 1
ATOM 2199 C CA . ALA A 1 280 ? 13.310 -20.192 -50.372 1.00 83.88 280 ALA A CA 1
ATOM 2200 C C . ALA A 1 280 ? 14.563 -19.710 -51.124 1.00 83.88 280 ALA A C 1
ATOM 2202 O O . ALA A 1 280 ? 15.532 -20.457 -51.256 1.00 83.88 280 ALA A O 1
ATOM 2203 N N . VAL A 1 281 ? 14.559 -18.476 -51.643 1.00 83.62 281 VAL A N 1
ATOM 2204 C CA . VAL A 1 281 ? 15.753 -17.875 -52.256 1.00 83.62 281 VAL A CA 1
ATOM 2205 C C . VAL A 1 281 ? 16.786 -17.514 -51.191 1.00 83.62 281 VAL A C 1
ATOM 2207 O O . VAL A 1 281 ? 17.964 -17.783 -51.406 1.00 83.62 281 VAL A O 1
ATOM 2210 N N . LEU A 1 282 ? 16.362 -16.939 -50.063 1.00 82.94 282 LEU A N 1
ATOM 2211 C CA . LEU A 1 282 ? 17.252 -16.554 -48.963 1.00 82.94 282 LEU A CA 1
ATOM 2212 C C . LEU A 1 282 ? 17.892 -17.773 -48.291 1.00 82.94 282 LEU A C 1
ATOM 2214 O O . LEU A 1 282 ? 19.095 -17.754 -48.056 1.00 82.94 282 LEU A O 1
ATOM 2218 N N . ASP A 1 283 ? 17.140 -18.855 -48.092 1.00 84.06 283 ASP A N 1
ATOM 2219 C CA . ASP A 1 283 ? 17.654 -20.115 -47.533 1.00 84.06 283 ASP A CA 1
ATOM 2220 C C . ASP A 1 283 ? 18.698 -20.784 -48.436 1.00 84.06 283 ASP A C 1
ATOM 2222 O O . ASP A 1 283 ? 19.572 -21.522 -47.977 1.00 84.06 283 ASP A O 1
ATOM 2226 N N . ARG A 1 284 ? 18.617 -20.537 -49.749 1.00 82.06 284 ARG A N 1
ATOM 2227 C CA . ARG A 1 284 ? 19.598 -21.032 -50.720 1.00 82.06 284 ARG A CA 1
ATOM 2228 C C . ARG A 1 284 ? 20.885 -20.201 -50.727 1.00 82.06 284 ARG A C 1
ATOM 2230 O O . ARG A 1 284 ? 21.861 -20.682 -51.299 1.00 82.06 284 ARG A O 1
ATOM 2237 N N . LEU A 1 285 ? 20.905 -19.008 -50.117 1.00 80.75 285 LEU A N 1
ATOM 2238 C CA . LEU A 1 285 ? 22.097 -18.163 -50.065 1.00 80.75 285 LEU A CA 1
ATOM 2239 C C . LEU A 1 285 ? 23.124 -18.741 -49.094 1.00 80.75 285 LEU A C 1
ATOM 2241 O O . LEU A 1 285 ? 22.861 -18.917 -47.905 1.00 80.75 285 LEU A O 1
ATOM 2245 N N . ARG A 1 286 ? 24.335 -18.988 -49.589 1.00 78.06 286 ARG A N 1
ATOM 2246 C CA . ARG A 1 286 ? 25.452 -19.459 -48.761 1.00 78.06 286 ARG A CA 1
ATOM 2247 C C . ARG A 1 286 ? 26.405 -18.323 -48.390 1.00 78.06 286 ARG A C 1
ATOM 2249 O O . ARG A 1 286 ? 26.622 -17.402 -49.187 1.00 78.06 286 ARG A O 1
ATOM 2256 N N . PRO A 1 287 ? 27.059 -18.406 -47.215 1.00 74.50 287 PRO A N 1
ATOM 2257 C CA . PRO A 1 287 ? 28.146 -17.500 -46.868 1.00 74.50 287 PRO A CA 1
ATOM 2258 C C . PRO A 1 287 ? 29.221 -17.510 -47.967 1.00 74.50 287 PRO A C 1
ATOM 2260 O O . PRO A 1 287 ? 29.785 -18.556 -48.280 1.00 74.50 287 PRO A O 1
ATOM 2263 N N . GLY A 1 288 ? 29.492 -16.348 -48.569 1.00 70.56 288 GLY A N 1
ATOM 2264 C CA . GLY A 1 288 ? 30.506 -16.193 -49.622 1.00 70.56 288 GLY A CA 1
ATOM 2265 C C . GLY A 1 288 ? 29.992 -16.215 -51.068 1.00 70.56 288 GLY A C 1
ATOM 2266 O O . GLY A 1 288 ? 30.794 -16.009 -51.975 1.00 70.56 288 GLY A O 1
ATOM 2267 N N . GLU A 1 289 ? 28.684 -16.371 -51.313 1.00 67.88 289 GLU A N 1
ATOM 2268 C CA . GLU A 1 289 ? 28.099 -16.357 -52.674 1.00 67.88 289 GLU A CA 1
ATOM 2269 C C . GLU A 1 289 ? 28.105 -14.979 -53.372 1.00 67.88 289 GLU A C 1
ATOM 2271 O O . GLU A 1 289 ? 27.705 -14.848 -54.529 1.00 67.88 289 GLU A O 1
ATOM 2276 N N . GLY A 1 290 ? 28.636 -13.942 -52.719 1.00 73.06 290 GLY A N 1
ATOM 2277 C CA . GLY A 1 290 ? 28.864 -12.627 -53.316 1.00 73.06 290 GLY A CA 1
ATOM 2278 C C . GLY A 1 290 ? 27.722 -11.643 -53.065 1.00 73.06 290 GLY A C 1
ATOM 2279 O O . GLY A 1 290 ? 27.319 -11.435 -51.925 1.00 73.06 290 GLY A O 1
ATOM 2280 N N . ARG A 1 291 ? 27.261 -10.950 -54.117 1.00 79.75 291 ARG A N 1
ATOM 2281 C CA . ARG A 1 291 ? 26.264 -9.865 -54.027 1.00 79.75 291 ARG A CA 1
ATOM 2282 C C . ARG A 1 291 ? 24.954 -10.276 -54.698 1.00 79.75 291 ARG A C 1
ATOM 2284 O O . ARG A 1 291 ? 24.962 -10.643 -55.870 1.00 79.75 291 ARG A O 1
ATOM 2291 N N . LEU A 1 292 ? 23.834 -10.122 -53.992 1.00 81.25 292 LEU A N 1
ATOM 2292 C CA . LEU A 1 292 ? 22.488 -10.294 -54.545 1.00 81.25 292 LEU A CA 1
ATOM 2293 C C . LEU A 1 292 ? 21.989 -8.979 -55.167 1.00 81.25 292 LEU A C 1
ATOM 2295 O O . LEU A 1 292 ? 22.018 -7.932 -54.520 1.00 81.25 292 LEU A O 1
ATOM 2299 N N . LEU A 1 293 ? 21.503 -9.029 -56.412 1.00 85.12 293 LEU A N 1
ATOM 2300 C CA . LEU A 1 293 ? 20.873 -7.889 -57.088 1.00 85.12 293 LEU A CA 1
ATOM 2301 C C . LEU A 1 293 ? 19.366 -8.124 -57.238 1.00 85.12 293 LEU A C 1
ATOM 2303 O O . LEU A 1 293 ? 18.942 -8.939 -58.053 1.00 85.12 293 LEU A O 1
ATOM 2307 N N . ILE A 1 294 ? 18.560 -7.355 -56.505 1.00 86.50 294 ILE A N 1
ATOM 2308 C CA . ILE A 1 294 ? 17.094 -7.401 -56.585 1.00 86.50 294 ILE A CA 1
ATOM 2309 C C . ILE A 1 294 ? 16.610 -6.382 -57.625 1.00 86.50 294 ILE A C 1
ATOM 2311 O O . ILE A 1 294 ? 16.875 -5.183 -57.506 1.00 86.50 294 ILE A O 1
ATOM 2315 N N . ARG A 1 295 ? 15.881 -6.845 -58.648 1.00 86.81 295 ARG A N 1
ATOM 2316 C CA . ARG A 1 295 ? 15.285 -6.005 -59.704 1.00 86.81 295 ARG A CA 1
ATOM 2317 C C . ARG A 1 295 ? 13.760 -6.078 -59.659 1.00 86.81 295 ARG A C 1
ATOM 2319 O O . ARG A 1 295 ? 13.196 -7.108 -59.322 1.00 86.81 295 ARG A O 1
ATOM 2326 N N . GLY A 1 296 ? 13.097 -4.984 -60.022 1.00 86.12 296 GLY A N 1
ATOM 2327 C CA . GLY A 1 296 ? 11.637 -4.909 -60.110 1.00 86.12 296 GLY A CA 1
ATOM 2328 C C . GLY A 1 296 ? 11.162 -3.494 -60.431 1.00 86.12 296 GLY A C 1
ATOM 2329 O O . GLY A 1 296 ? 11.893 -2.529 -60.183 1.00 86.12 296 GLY A O 1
ATOM 2330 N N . ALA A 1 297 ? 9.943 -3.357 -60.956 1.00 86.38 297 ALA A N 1
ATOM 2331 C CA . ALA A 1 297 ? 9.340 -2.069 -61.318 1.00 86.38 297 ALA A CA 1
ATOM 2332 C C . ALA A 1 297 ? 9.184 -1.115 -60.113 1.00 86.38 297 ALA A C 1
ATOM 2334 O O . ALA A 1 297 ? 9.250 -1.528 -58.952 1.00 86.38 297 ALA A O 1
ATOM 2335 N N . ALA A 1 298 ? 8.997 0.185 -60.355 1.00 83.94 298 ALA A N 1
ATOM 2336 C CA . ALA A 1 298 ? 8.685 1.132 -59.281 1.00 83.94 298 ALA A CA 1
ATOM 2337 C C . ALA A 1 298 ? 7.420 0.678 -58.524 1.00 83.94 298 ALA A C 1
ATOM 2339 O O . ALA A 1 298 ? 6.464 0.220 -59.138 1.00 83.94 298 ALA A O 1
ATOM 2340 N N . GLY A 1 299 ? 7.442 0.737 -57.190 1.00 80.94 299 GLY A N 1
ATOM 2341 C CA . GLY A 1 299 ? 6.329 0.258 -56.357 1.00 80.94 299 GLY A CA 1
ATOM 2342 C C . GLY A 1 299 ? 6.271 -1.258 -56.116 1.00 80.94 299 GLY A C 1
ATOM 2343 O O . GLY A 1 299 ? 5.446 -1.697 -55.330 1.00 80.94 299 GLY A O 1
ATOM 2344 N N . SER A 1 300 ? 7.178 -2.065 -56.681 1.00 82.44 300 SER A N 1
ATOM 2345 C CA . SER A 1 300 ? 7.183 -3.535 -56.514 1.00 82.44 300 SER A CA 1
ATOM 2346 C C . SER A 1 300 ? 7.600 -4.049 -55.119 1.00 82.44 300 SER A C 1
ATOM 2348 O O . SER A 1 300 ? 8.008 -5.197 -54.994 1.00 82.44 300 SER A O 1
ATOM 2350 N N . GLY A 1 301 ? 7.631 -3.196 -54.090 1.00 84.12 301 GLY A N 1
ATOM 2351 C CA . GLY A 1 301 ? 7.956 -3.607 -52.717 1.00 84.12 301 GLY A CA 1
ATOM 2352 C C . GLY A 1 301 ? 9.439 -3.850 -52.385 1.00 84.12 301 GLY A C 1
ATOM 2353 O O . GLY A 1 301 ? 9.723 -4.334 -51.300 1.00 84.12 301 GLY A O 1
ATOM 2354 N N . LYS A 1 302 ? 10.405 -3.487 -53.247 1.00 90.00 302 LYS A N 1
ATOM 2355 C CA . LYS A 1 302 ? 11.854 -3.747 -53.024 1.00 90.00 302 LYS A CA 1
ATOM 2356 C C . LYS A 1 302 ? 12.387 -3.271 -51.663 1.00 90.00 302 LYS A C 1
ATOM 2358 O O . LYS A 1 302 ? 13.084 -4.014 -50.983 1.00 90.00 302 LYS A O 1
ATOM 2363 N N . THR A 1 303 ? 12.072 -2.037 -51.265 1.00 86.94 303 THR A N 1
ATOM 2364 C CA . THR A 1 303 ? 12.536 -1.469 -49.985 1.00 86.94 303 THR A CA 1
ATOM 2365 C C . THR A 1 303 ? 11.863 -2.150 -48.799 1.00 86.94 303 THR A C 1
ATOM 2367 O O . THR A 1 303 ? 12.520 -2.430 -47.802 1.00 86.94 303 THR A O 1
ATOM 2370 N N . THR A 1 304 ? 10.571 -2.459 -48.923 1.00 86.94 304 THR A N 1
ATOM 2371 C CA . THR A 1 304 ? 9.818 -3.210 -47.913 1.00 86.94 304 THR A CA 1
ATOM 2372 C C . THR A 1 304 ? 10.395 -4.608 -47.734 1.00 86.94 304 THR A C 1
ATOM 2374 O O . THR A 1 304 ? 10.584 -5.040 -46.605 1.00 86.94 304 THR A O 1
ATOM 2377 N N . LEU A 1 305 ? 10.765 -5.271 -48.833 1.00 86.81 305 LEU A N 1
ATOM 2378 C CA . LEU A 1 305 ? 11.410 -6.576 -48.796 1.00 86.81 305 LEU A CA 1
ATOM 2379 C C . LEU A 1 305 ? 12.773 -6.519 -48.092 1.00 86.81 305 LEU A C 1
ATOM 2381 O O . LEU A 1 305 ? 13.035 -7.327 -47.212 1.00 86.81 305 LEU A O 1
ATOM 2385 N N . MET A 1 306 ? 13.620 -5.534 -48.414 1.00 88.19 306 MET A N 1
ATOM 2386 C CA . MET A 1 306 ? 14.910 -5.353 -47.725 1.00 88.19 306 MET A CA 1
ATOM 2387 C C . MET A 1 306 ? 14.734 -5.086 -46.226 1.00 88.19 306 MET A C 1
ATOM 2389 O O . MET A 1 306 ? 15.504 -5.587 -45.412 1.00 88.19 306 MET A O 1
ATOM 2393 N N . ARG A 1 307 ? 13.711 -4.310 -45.859 1.00 88.88 307 ARG A N 1
ATOM 2394 C CA . ARG A 1 307 ? 13.373 -4.017 -44.465 1.00 88.88 307 ARG A CA 1
ATOM 2395 C C . ARG A 1 307 ? 12.921 -5.274 -43.724 1.00 88.88 307 ARG A C 1
ATOM 2397 O O . ARG A 1 307 ? 13.385 -5.513 -42.618 1.00 88.88 307 ARG A O 1
ATOM 2404 N N . TRP A 1 308 ? 12.080 -6.087 -44.359 1.00 88.25 308 TRP A N 1
ATOM 2405 C CA . TRP A 1 308 ? 11.651 -7.375 -43.825 1.00 88.25 308 TRP A CA 1
ATOM 2406 C C . TRP A 1 308 ? 12.843 -8.324 -43.612 1.00 88.25 308 TRP A C 1
ATOM 2408 O O . TRP A 1 308 ? 13.005 -8.836 -42.510 1.00 88.25 308 TRP A O 1
ATOM 2418 N N . ILE A 1 309 ? 13.750 -8.455 -44.590 1.00 88.06 309 ILE A N 1
ATOM 2419 C CA . ILE A 1 309 ? 14.979 -9.265 -44.453 1.00 88.06 309 ILE A CA 1
ATOM 2420 C C . ILE A 1 309 ? 15.830 -8.794 -43.264 1.00 88.06 309 ILE A C 1
ATOM 2422 O O . ILE A 1 309 ? 16.329 -9.618 -42.501 1.00 88.06 309 ILE A O 1
ATOM 2426 N N . ALA A 1 310 ? 15.993 -7.478 -43.084 1.00 89.25 310 ALA A N 1
ATOM 2427 C CA . ALA A 1 310 ? 16.776 -6.924 -41.980 1.00 89.25 310 ALA A CA 1
ATOM 2428 C C . ALA A 1 310 ? 16.174 -7.251 -40.602 1.00 89.25 310 ALA A C 1
ATOM 2430 O O . ALA A 1 310 ? 16.920 -7.534 -39.669 1.00 89.25 310 ALA A O 1
ATOM 2431 N N . ILE A 1 311 ? 14.842 -7.244 -40.479 1.00 88.62 311 ILE A N 1
ATOM 2432 C CA . ILE A 1 311 ? 14.146 -7.633 -39.243 1.00 88.62 311 ILE A CA 1
ATOM 2433 C C . ILE A 1 311 ? 14.329 -9.126 -38.979 1.00 88.62 311 ILE A C 1
ATOM 2435 O O . ILE A 1 311 ? 14.705 -9.494 -37.870 1.00 88.62 311 ILE A O 1
ATOM 2439 N N . GLN A 1 312 ? 14.137 -9.974 -39.997 1.00 85.94 312 GLN A N 1
ATOM 2440 C CA . GLN A 1 312 ? 14.329 -11.422 -39.864 1.00 85.94 312 GLN A CA 1
ATOM 2441 C C . GLN A 1 312 ? 15.756 -11.750 -39.408 1.00 85.94 312 GLN A C 1
ATOM 2443 O O . GLN A 1 312 ? 15.944 -12.491 -38.446 1.00 85.94 312 GLN A O 1
ATOM 2448 N N . ALA A 1 313 ? 16.761 -11.113 -40.016 1.00 86.12 313 ALA A N 1
ATOM 2449 C CA . ALA A 1 313 ? 18.158 -11.266 -39.620 1.00 86.12 313 ALA A CA 1
ATOM 2450 C C . ALA A 1 313 ? 18.455 -10.743 -38.202 1.00 86.12 313 ALA A C 1
ATOM 2452 O O . ALA A 1 313 ? 19.345 -11.265 -37.541 1.00 86.12 313 ALA A O 1
ATOM 2453 N N . ALA A 1 314 ? 17.733 -9.723 -37.726 1.00 87.44 314 ALA A N 1
ATOM 2454 C CA . ALA A 1 314 ? 17.878 -9.217 -36.363 1.00 87.44 314 ALA A CA 1
ATOM 2455 C C . ALA A 1 314 ? 17.194 -10.109 -35.311 1.00 87.44 314 ALA A C 1
ATOM 2457 O O . ALA A 1 314 ? 17.619 -10.115 -34.157 1.00 87.44 314 ALA A O 1
ATOM 2458 N N . SER A 1 315 ? 16.157 -10.854 -35.709 1.00 81.44 315 SER A N 1
ATOM 2459 C CA . SER A 1 315 ? 15.400 -11.763 -34.838 1.00 81.44 315 SER A CA 1
ATOM 2460 C C . SER A 1 315 ? 16.001 -13.167 -34.677 1.00 81.44 315 SER A C 1
ATOM 2462 O O . SER A 1 315 ? 15.577 -13.894 -33.781 1.00 81.44 315 SER A O 1
ATOM 2464 N N . MET A 1 316 ? 16.956 -13.543 -35.536 1.00 66.75 316 MET A N 1
ATOM 2465 C CA . MET A 1 316 ? 17.692 -14.819 -35.505 1.00 66.75 316 MET A CA 1
ATOM 2466 C C . MET A 1 316 ? 18.830 -14.795 -34.496 1.00 66.75 316 MET A C 1
ATOM 2468 O O . MET A 1 316 ? 18.896 -15.673 -33.614 1.00 66.75 316 MET A O 1
#